Protein AF-A0A8S3EX64-F1 (afdb_monomer)

Mean predicted aligned error: 12.5 Å

Radius of gyration: 21.66 Å; Cα contacts (8 Å, |Δi|>4): 236; chains: 1; bounding box: 44×44×61 Å

Solvent-accessible surface area (backbone atoms only — not comparable to full-atom values): 12488 Å² total; per-residue (Å²): 130,90,77,76,55,68,70,57,51,35,52,44,51,15,26,46,49,30,42,75,38,57,91,70,71,46,68,88,84,41,46,66,59,55,50,50,54,40,58,74,72,66,60,55,76,95,50,42,65,67,47,50,53,50,21,52,52,50,34,61,70,49,64,88,62,51,44,67,57,25,44,51,51,32,51,54,60,49,59,69,38,87,63,51,79,42,48,76,43,82,34,25,35,85,83,71,44,58,28,37,40,32,40,42,92,68,26,43,35,32,30,33,66,85,75,72,40,80,75,45,77,45,44,40,79,32,49,74,46,79,45,72,55,95,83,53,34,39,41,36,36,33,50,61,88,94,43,76,47,78,47,55,38,28,54,64,96,46,68,67,58,45,54,49,53,54,48,50,54,51,51,50,42,64,57,53,40,66,79,47,84,90,77,82,82,81,73,77,89,65,84,82,71,83,75,70,75,79,76,81,68,86,84,70,85,72,83,69,101,118

Organism: NCBI:txid392030

InterPro domains:
  IPR000299 FERM domain [PS50057] (1-180)

Nearest PDB structures (foldseek):
  4rma-assembly1_A  TM=7.968E-01  e=2.612E-10  Homo sapiens
  8ciu-assembly1_A  TM=7.497E-01  e=1.334E-09  Homo sapiens
  7edr-assembly1_A  TM=7.916E-01  e=5.142E-09  Drosophila melanogaster
  3pzd-assembly1_A  TM=6.253E-01  e=3.893E-08  Homo sapiens
  5d68-assembly2_B  TM=5.852E-01  e=1.501E-07  Homo sapiens

pLDDT: mean 74.67, std 20.07, range [23.44, 94.62]

Secondary structure (DSSP, 8-state):
-----HHHHHHHHHHHHHHHHTT---TTTTHHHHHHHHHHHT--HHHHHHHHHHHHHHHHHTTT--HHHHHHHHHHHHHTSTTTTPEEEEEEETTS-EEEEEE-SSEEEEEETTT--EEEEEEGGGEEEEEE-TTSEEEEEEEETTEEEEEEEE--S-HHHHHHHHHHHHHHHHHHGGGS-S-------------------TT--PPP--

Foldseek 3Di:
DPQDDLVLLLLLLLLVCCLPQPPNDDCVVPVVSLVVSCVVNPPDPVCSVVSSVSSVVNNVVCHPPHNVNSVVVSCVSQVPPPCPQWDWDWFAFPVRFTWIWTDHLQFIWIAGPVVRDTPDTAGLQQFLDWDDDPQQKIWTWGHDPPDTDIGIIHGDPDPVSSVVVSVVNVVSSVVNNVVDPPPDDDPPPPDDDPDPPDDPPPPDPDDDPD

Structure (mmCIF, N/CA/C/O backbone):
data_AF-A0A8S3EX64-F1
#
_entry.id   AF-A0A8S3EX64-F1
#
loop_
_atom_site.group_PDB
_atom_site.id
_atom_site.type_symbol
_atom_site.label_atom_id
_atom_site.label_alt_id
_atom_site.label_comp_id
_atom_site.label_asym_id
_atom_site.label_entity_id
_atom_site.label_seq_id
_atom_site.pdbx_PDB_ins_code
_atom_site.Cartn_x
_atom_site.Cartn_y
_atom_site.Cartn_z
_atom_site.occupancy
_atom_site.B_iso_or_equiv
_atom_site.auth_seq_id
_atom_site.auth_comp_id
_atom_site.auth_asym_id
_atom_site.auth_atom_id
_atom_site.pdbx_PDB_model_num
ATOM 1 N N . MET A 1 1 ? 2.486 12.896 3.651 1.00 37.59 1 MET A N 1
ATOM 2 C CA . MET A 1 1 ? 2.640 12.039 2.451 1.00 37.59 1 MET A CA 1
ATOM 3 C C . MET A 1 1 ? 4.029 11.428 2.466 1.00 37.59 1 MET A C 1
ATOM 5 O O . MET A 1 1 ? 4.970 12.167 2.712 1.00 37.59 1 MET A O 1
ATOM 9 N N . TYR A 1 2 ? 4.167 10.117 2.250 1.00 40.31 2 TYR A N 1
ATOM 10 C CA . TYR A 1 2 ? 5.472 9.539 1.917 1.00 40.31 2 TYR A CA 1
ATOM 11 C C . TYR A 1 2 ? 5.759 9.891 0.461 1.00 40.31 2 TYR A C 1
ATOM 13 O O . TYR A 1 2 ? 5.024 9.462 -0.424 1.00 40.31 2 TYR A O 1
ATOM 21 N N . THR A 1 3 ? 6.769 10.714 0.214 1.00 52.03 3 THR A N 1
ATOM 22 C CA . THR A 1 3 ? 7.274 10.928 -1.141 1.00 52.03 3 THR A CA 1
ATOM 23 C C . THR A 1 3 ? 8.171 9.747 -1.482 1.00 52.03 3 THR A C 1
ATOM 25 O O . THR A 1 3 ? 9.193 9.541 -0.828 1.00 52.03 3 THR A O 1
ATOM 28 N N . ILE A 1 4 ? 7.771 8.943 -2.465 1.00 60.75 4 ILE A N 1
ATOM 29 C CA . ILE A 1 4 ? 8.643 7.915 -3.038 1.00 60.75 4 ILE A CA 1
ATOM 30 C C . ILE A 1 4 ? 9.842 8.641 -3.667 1.00 60.75 4 ILE A C 1
ATOM 32 O O . ILE A 1 4 ? 9.664 9.676 -4.310 1.00 60.75 4 ILE A O 1
ATOM 36 N N . SER A 1 5 ? 11.062 8.139 -3.448 1.00 74.25 5 SER A N 1
ATOM 37 C CA . SER A 1 5 ? 12.260 8.714 -4.075 1.00 74.25 5 SER A CA 1
ATOM 38 C C . SER A 1 5 ? 12.119 8.700 -5.597 1.00 74.25 5 SER A C 1
ATOM 40 O O . SER A 1 5 ? 11.768 7.663 -6.160 1.00 74.25 5 SER A O 1
ATOM 42 N N . GLY A 1 6 ? 12.469 9.803 -6.267 1.00 74.44 6 GLY A N 1
ATOM 43 C CA . GLY A 1 6 ? 12.476 9.870 -7.734 1.00 74.44 6 GLY A CA 1
ATOM 44 C C . GLY A 1 6 ? 13.315 8.757 -8.376 1.00 74.44 6 GLY A C 1
ATOM 45 O O . GLY A 1 6 ? 12.876 8.143 -9.339 1.00 74.44 6 GLY A O 1
ATOM 46 N N . SER A 1 7 ? 14.448 8.385 -7.768 1.00 83.38 7 SER A N 1
ATOM 47 C CA . SER A 1 7 ? 15.289 7.282 -8.260 1.00 83.38 7 SER A CA 1
ATOM 48 C C . SER A 1 7 ? 14.614 5.906 -8.186 1.00 83.38 7 SER A C 1
ATOM 50 O O . SER A 1 7 ? 14.810 5.059 -9.058 1.00 83.38 7 SER A O 1
ATOM 52 N N . LEU A 1 8 ? 13.792 5.668 -7.158 1.00 84.50 8 LEU A N 1
ATOM 53 C CA . LEU A 1 8 ? 13.042 4.418 -7.024 1.00 84.50 8 LEU A CA 1
ATOM 54 C C . LEU A 1 8 ? 11.926 4.352 -8.068 1.00 84.50 8 LEU A C 1
ATOM 56 O O . LEU A 1 8 ? 11.695 3.302 -8.658 1.00 84.50 8 LEU A O 1
ATOM 60 N N . VAL A 1 9 ? 11.274 5.483 -8.335 1.00 82.75 9 VAL A N 1
ATOM 61 C CA . VAL A 1 9 ? 10.276 5.602 -9.402 1.00 82.75 9 VAL A CA 1
ATOM 62 C C . VAL A 1 9 ? 10.894 5.296 -10.760 1.00 82.75 9 VAL A C 1
ATOM 64 O O . VAL A 1 9 ? 10.334 4.501 -11.512 1.00 82.75 9 VAL A O 1
ATOM 67 N N . GLU A 1 10 ? 12.041 5.904 -11.064 1.00 88.81 10 GLU A N 1
ATOM 68 C CA . GLU A 1 10 ? 12.771 5.688 -12.314 1.00 88.81 10 GLU A CA 1
ATOM 69 C C . GLU A 1 10 ? 13.095 4.194 -12.502 1.00 88.81 10 GLU A C 1
ATOM 71 O O . GLU A 1 10 ? 12.780 3.599 -13.534 1.00 88.81 10 GLU A O 1
ATOM 76 N N . THR A 1 11 ? 13.615 3.560 -11.447 1.00 91.06 11 THR A N 1
ATOM 77 C CA . THR A 1 11 ? 13.970 2.132 -11.429 1.00 91.06 11 THR A CA 1
ATOM 78 C C . THR A 1 11 ? 12.751 1.224 -11.621 1.00 91.06 11 THR A C 1
ATOM 80 O O . THR A 1 11 ? 12.770 0.319 -12.456 1.00 91.06 11 THR A O 1
ATOM 83 N N . LEU A 1 12 ? 11.666 1.463 -10.876 1.00 89.88 12 LEU A N 1
ATOM 84 C CA . LEU A 1 12 ? 10.418 0.704 -11.010 1.00 89.88 12 LEU A CA 1
ATOM 85 C C . LEU A 1 12 ? 9.835 0.847 -12.419 1.00 89.88 12 LEU A C 1
ATOM 87 O O . LEU A 1 12 ? 9.386 -0.135 -13.005 1.00 89.88 12 LEU A O 1
ATOM 91 N N . SER A 1 13 ? 9.888 2.051 -12.983 1.00 90.38 13 SER A N 1
ATOM 92 C CA . SER A 1 13 ? 9.406 2.327 -14.336 1.00 90.38 13 SER A CA 1
ATOM 93 C C . SER A 1 13 ? 10.210 1.562 -15.387 1.00 90.38 13 SER A C 1
ATOM 95 O O . SER A 1 13 ? 9.621 0.957 -16.278 1.00 90.38 13 SER A O 1
ATOM 97 N N . ALA A 1 14 ? 11.538 1.503 -15.255 1.00 92.81 14 ALA A N 1
ATOM 98 C CA . ALA A 1 14 ? 12.395 0.737 -16.157 1.00 92.81 14 ALA A CA 1
ATOM 99 C C . ALA A 1 14 ? 12.101 -0.775 -16.106 1.00 92.81 14 ALA A C 1
ATOM 101 O O . ALA A 1 14 ? 11.927 -1.404 -17.153 1.00 92.81 14 ALA A O 1
ATOM 102 N N . TYR A 1 15 ? 11.962 -1.358 -14.907 1.00 93.31 15 TYR A N 1
ATOM 103 C CA . TYR A 1 15 ? 11.576 -2.768 -14.763 1.00 93.31 15 TYR A CA 1
ATOM 104 C C . TYR A 1 15 ? 10.171 -3.054 -15.302 1.00 93.31 15 TYR A C 1
ATOM 106 O O . TYR A 1 15 ? 9.953 -4.101 -15.912 1.00 93.31 15 TYR A O 1
ATOM 114 N N . PHE A 1 16 ? 9.227 -2.127 -15.122 1.00 91.31 16 PHE A N 1
ATOM 115 C CA . PHE A 1 16 ? 7.887 -2.228 -15.699 1.00 91.31 16 PHE A CA 1
ATOM 116 C C . PHE A 1 16 ? 7.934 -2.242 -17.231 1.00 91.31 16 PHE A C 1
ATOM 118 O O . PHE A 1 16 ? 7.372 -3.143 -17.854 1.00 91.31 16 PHE A O 1
ATOM 125 N N . LEU A 1 17 ? 8.663 -1.305 -17.848 1.00 91.75 17 LEU A N 1
ATOM 126 C CA . LEU A 1 17 ? 8.842 -1.275 -19.301 1.00 91.75 17 LEU A CA 1
ATOM 127 C C . LEU A 1 17 ? 9.490 -2.567 -19.806 1.00 91.75 17 LEU A C 1
ATOM 129 O O . LEU A 1 17 ? 9.019 -3.152 -20.780 1.00 91.75 17 LEU A O 1
ATOM 133 N N . ARG A 1 18 ? 10.507 -3.072 -19.099 1.00 92.62 18 ARG A N 1
ATOM 134 C CA . ARG A 1 18 ? 11.149 -4.347 -19.427 1.00 92.62 18 ARG A CA 1
ATOM 135 C C . ARG A 1 18 ? 10.176 -5.524 -19.357 1.00 92.62 18 ARG A C 1
ATOM 137 O O . ARG A 1 18 ? 10.154 -6.357 -20.258 1.00 92.62 18 ARG A O 1
ATOM 144 N N . ALA A 1 19 ? 9.345 -5.580 -18.321 1.00 89.50 19 ALA A N 1
ATOM 145 C CA . ALA A 1 19 ? 8.345 -6.627 -18.145 1.00 89.50 19 ALA A CA 1
ATOM 146 C C . ALA A 1 19 ? 7.227 -6.584 -19.205 1.00 89.50 19 ALA A C 1
ATOM 148 O O . ALA A 1 19 ? 6.702 -7.632 -19.580 1.00 89.50 19 ALA A O 1
ATOM 149 N N . CYS A 1 20 ? 6.850 -5.396 -19.682 1.00 88.88 20 CYS A N 1
ATOM 150 C CA . CYS A 1 20 ? 5.762 -5.223 -20.648 1.00 88.88 20 CYS A CA 1
ATOM 151 C C . CYS A 1 20 ? 6.211 -5.342 -22.108 1.00 88.88 20 CYS A C 1
ATOM 153 O O . CYS A 1 20 ? 5.449 -5.826 -22.944 1.00 88.88 20 CYS A O 1
ATOM 155 N N . PHE A 1 21 ? 7.427 -4.896 -22.421 1.00 87.25 21 PHE A N 1
ATOM 156 C CA . PHE A 1 21 ? 7.885 -4.719 -23.800 1.00 87.25 21 PHE A CA 1
ATOM 157 C C . PHE A 1 21 ? 9.147 -5.521 -24.142 1.00 87.25 21 PHE A C 1
ATOM 159 O O . PHE A 1 21 ? 9.549 -5.527 -25.307 1.00 87.25 21 PHE A O 1
ATOM 166 N N . ASP A 1 22 ? 9.759 -6.217 -23.176 1.00 87.31 22 ASP A N 1
ATOM 167 C CA . ASP A 1 22 ? 11.037 -6.921 -23.341 1.00 87.31 22 ASP A CA 1
ATOM 168 C C . ASP A 1 22 ? 12.107 -5.995 -23.945 1.00 87.31 22 ASP A C 1
ATOM 170 O O . ASP A 1 22 ? 12.484 -5.016 -23.308 1.00 87.31 22 ASP A O 1
ATOM 174 N N . ASN A 1 23 ? 12.579 -6.277 -25.163 1.00 81.25 23 ASN A N 1
ATOM 175 C CA . ASN A 1 23 ? 13.567 -5.500 -25.911 1.00 81.25 23 ASN A CA 1
ATOM 176 C C . ASN A 1 23 ? 12.940 -4.600 -26.985 1.00 81.25 23 ASN A C 1
ATOM 178 O O . ASN A 1 23 ? 13.652 -3.984 -27.775 1.00 81.25 23 ASN A O 1
ATOM 182 N N . LYS A 1 24 ? 11.607 -4.550 -27.062 1.00 85.62 24 LYS A N 1
ATOM 183 C CA . LYS A 1 24 ? 10.872 -3.921 -28.169 1.00 85.62 24 LYS A CA 1
ATOM 184 C C . LYS A 1 24 ? 10.394 -2.505 -27.860 1.00 85.62 24 LYS A C 1
ATOM 186 O O . LYS A 1 24 ? 9.775 -1.887 -28.722 1.00 85.62 24 LYS A O 1
ATOM 191 N N . PHE A 1 25 ? 10.647 -1.988 -26.657 1.00 84.44 25 PHE A N 1
ATOM 192 C CA . PHE A 1 25 ? 10.254 -0.625 -26.316 1.00 84.44 25 PHE A CA 1
ATOM 193 C C . PHE A 1 25 ? 11.088 0.391 -27.103 1.00 84.44 25 PHE A C 1
ATOM 195 O O . PHE A 1 25 ? 12.317 0.403 -27.026 1.00 84.44 25 PHE A O 1
ATOM 202 N N . ASN A 1 26 ? 10.399 1.261 -27.836 1.00 82.56 26 ASN A N 1
ATOM 203 C CA . ASN A 1 26 ? 10.978 2.396 -28.544 1.00 82.56 26 ASN A CA 1
ATOM 204 C C . ASN A 1 26 ? 10.394 3.682 -27.939 1.00 82.56 26 ASN A C 1
ATOM 206 O O . ASN A 1 26 ? 9.174 3.850 -27.951 1.00 82.56 26 ASN A O 1
ATOM 210 N N . ALA A 1 27 ? 11.245 4.558 -27.396 1.00 75.81 27 ALA A N 1
ATOM 211 C CA . ALA A 1 27 ? 10.806 5.763 -26.689 1.00 75.81 27 ALA A CA 1
ATOM 212 C C . ALA A 1 27 ? 10.014 6.734 -27.581 1.00 75.81 27 ALA A C 1
ATOM 214 O O . ALA A 1 27 ? 9.007 7.276 -27.131 1.00 75.81 27 ALA A O 1
ATOM 215 N N . ASP A 1 28 ? 10.409 6.890 -28.847 1.00 77.25 28 ASP A N 1
ATOM 216 C CA . ASP A 1 28 ? 9.766 7.815 -29.788 1.00 77.25 28 ASP A CA 1
ATOM 217 C C . ASP A 1 28 ? 8.369 7.328 -30.196 1.00 77.25 28 ASP A C 1
ATOM 219 O O . ASP A 1 28 ? 7.444 8.119 -30.357 1.00 77.25 28 ASP A O 1
ATOM 223 N N . GLN A 1 29 ? 8.193 6.010 -30.324 1.00 80.25 29 GLN A N 1
ATOM 224 C CA . GLN A 1 29 ? 6.908 5.401 -30.689 1.00 80.25 29 GLN A CA 1
ATOM 225 C C . GLN A 1 29 ? 5.959 5.221 -29.500 1.00 80.25 29 GLN A C 1
ATOM 227 O O . GLN A 1 29 ? 4.754 5.091 -29.697 1.00 80.25 29 GLN 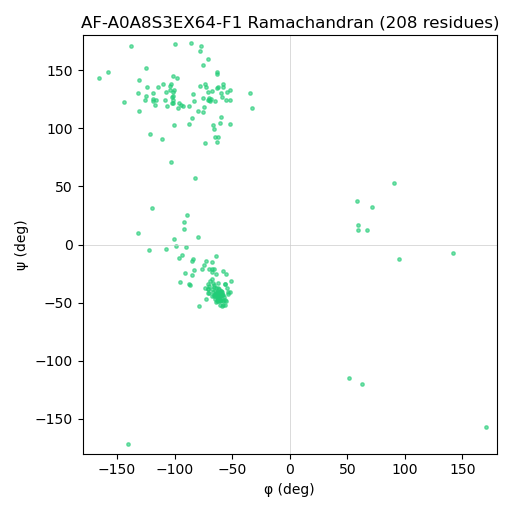A O 1
ATOM 232 N N . ASN A 1 30 ? 6.486 5.188 -28.274 1.00 80.12 30 ASN A N 1
ATOM 233 C CA . ASN A 1 30 ? 5.720 4.913 -27.056 1.00 80.12 30 ASN A CA 1
ATOM 234 C C . ASN A 1 30 ? 5.771 6.088 -26.068 1.00 80.12 30 ASN A C 1
ATOM 236 O O . ASN A 1 30 ? 5.708 5.888 -24.852 1.00 80.12 30 ASN A O 1
ATOM 240 N N . HIS A 1 31 ? 5.876 7.314 -26.586 1.00 76.12 31 HIS A N 1
ATOM 241 C CA . HIS A 1 31 ? 5.940 8.539 -25.787 1.00 76.12 31 HIS A CA 1
ATOM 242 C C . HIS A 1 31 ? 4.798 8.634 -24.761 1.00 76.12 31 HIS A C 1
ATOM 244 O O . HIS A 1 31 ? 5.025 8.981 -23.600 1.00 76.12 31 HIS A O 1
ATOM 250 N N . ASP A 1 32 ? 3.586 8.239 -25.160 1.00 79.56 32 ASP A N 1
ATOM 251 C CA . ASP A 1 32 ? 2.396 8.262 -24.305 1.00 79.56 32 ASP A CA 1
ATOM 252 C C . ASP A 1 32 ? 2.525 7.341 -23.085 1.00 79.56 32 ASP A C 1
ATOM 254 O O . ASP A 1 32 ? 2.035 7.667 -22.006 1.00 79.56 32 ASP A O 1
ATOM 258 N N . VAL A 1 33 ? 3.229 6.210 -23.211 1.00 81.81 33 VAL A N 1
ATOM 259 C CA . VAL A 1 33 ? 3.454 5.278 -22.094 1.00 81.81 33 VAL A CA 1
ATOM 260 C C . VAL A 1 33 ? 4.351 5.922 -21.039 1.00 81.81 33 VAL A C 1
ATOM 262 O O . VAL A 1 33 ? 4.042 5.860 -19.850 1.00 81.81 33 VAL A O 1
ATOM 265 N N . LEU A 1 34 ? 5.430 6.591 -21.458 1.00 78.06 34 LEU A N 1
ATOM 266 C CA . LEU A 1 34 ? 6.309 7.327 -20.544 1.00 78.06 34 LEU A CA 1
ATOM 267 C C . LEU A 1 34 ? 5.580 8.504 -19.892 1.00 78.06 34 LEU A C 1
ATOM 269 O O . LEU A 1 34 ? 5.730 8.731 -18.693 1.00 78.06 34 LEU A O 1
ATOM 273 N N . GLN A 1 35 ? 4.749 9.220 -20.654 1.00 74.12 35 GLN A N 1
ATOM 274 C CA . GLN A 1 35 ? 3.938 10.314 -20.124 1.00 74.12 35 GLN A CA 1
ATOM 275 C C . GLN A 1 35 ? 2.925 9.821 -19.080 1.00 74.12 35 GLN A C 1
ATOM 277 O O . GLN A 1 35 ? 2.762 10.457 -18.040 1.00 74.12 35 GLN A O 1
ATOM 282 N N . LEU A 1 36 ? 2.282 8.672 -19.316 1.00 77.25 36 LEU A N 1
ATOM 283 C CA . LEU A 1 36 ? 1.365 8.043 -18.361 1.00 77.25 36 LEU A CA 1
ATOM 284 C C . LEU A 1 36 ? 2.078 7.626 -17.073 1.00 77.25 36 LEU A C 1
ATOM 286 O O . LEU A 1 36 ? 1.555 7.865 -15.984 1.00 77.25 36 LEU A O 1
ATOM 290 N N . ILE A 1 37 ? 3.276 7.047 -17.184 1.00 78.25 37 ILE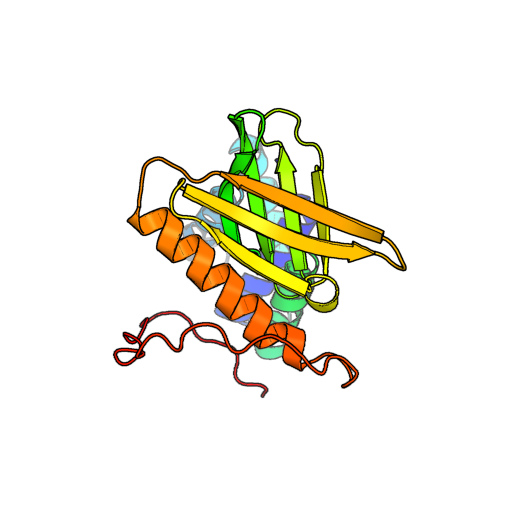 A N 1
ATOM 291 C CA . ILE A 1 37 ? 4.103 6.695 -16.025 1.00 78.25 37 ILE A CA 1
ATOM 292 C C . ILE A 1 37 ? 4.446 7.954 -15.215 1.00 78.25 37 ILE A C 1
ATOM 294 O O . ILE A 1 37 ? 4.246 7.980 -14.005 1.00 78.25 37 ILE A O 1
ATOM 298 N N . ILE A 1 38 ? 4.895 9.027 -15.865 1.00 72.81 38 ILE A N 1
ATOM 299 C CA . ILE A 1 38 ? 5.279 10.284 -15.200 1.00 72.81 38 ILE A CA 1
ATOM 300 C C . ILE A 1 38 ? 4.087 10.956 -14.521 1.00 72.81 38 ILE A C 1
ATOM 302 O O . ILE A 1 38 ? 4.191 11.384 -13.367 1.00 72.81 38 ILE A O 1
ATOM 306 N N . ALA A 1 39 ? 2.940 10.994 -15.203 1.00 71.12 39 ALA A N 1
ATOM 307 C CA . ALA A 1 39 ? 1.701 11.523 -14.651 1.00 71.12 39 ALA A CA 1
ATOM 308 C C . ALA A 1 39 ? 1.243 10.727 -13.419 1.00 71.12 39 ALA A C 1
ATOM 310 O O . ALA A 1 39 ? 0.854 11.323 -12.416 1.00 71.12 39 ALA A O 1
ATOM 311 N N . ALA A 1 40 ? 1.345 9.393 -13.455 1.00 68.75 40 ALA A N 1
ATOM 312 C CA . ALA A 1 40 ? 0.955 8.526 -12.343 1.00 68.75 40 ALA A CA 1
ATOM 313 C C . ALA A 1 40 ? 1.801 8.742 -11.076 1.00 68.75 40 ALA A C 1
ATOM 315 O O . ALA A 1 40 ? 1.336 8.479 -9.967 1.00 68.75 40 ALA A O 1
ATOM 316 N N . VAL A 1 41 ? 3.029 9.238 -11.228 1.00 67.25 41 VAL A N 1
ATOM 317 C CA . VAL A 1 41 ? 3.961 9.478 -10.118 1.00 67.25 41 VAL A CA 1
ATOM 318 C C . VAL A 1 41 ? 3.917 10.943 -9.648 1.00 67.25 41 VAL A C 1
ATOM 320 O O . VAL A 1 41 ? 4.422 11.280 -8.578 1.00 67.25 41 VAL A O 1
ATOM 323 N N . GLY A 1 42 ? 3.264 11.832 -10.401 1.00 66.62 42 GLY A N 1
ATOM 324 C CA . GLY A 1 42 ? 3.112 13.238 -10.024 1.00 66.62 42 GLY A CA 1
ATOM 325 C C . GLY A 1 42 ? 4.410 14.042 -10.131 1.00 66.62 42 GLY A C 1
ATOM 326 O O . GLY A 1 42 ? 4.640 14.958 -9.340 1.00 66.62 42 GLY A O 1
ATOM 327 N N . ILE A 1 43 ? 5.277 13.696 -11.086 1.00 70.62 43 ILE A N 1
ATOM 328 C CA . ILE A 1 43 ? 6.465 14.494 -11.412 1.00 70.62 43 ILE A CA 1
ATOM 329 C C . ILE A 1 43 ? 6.016 15.764 -12.149 1.00 70.62 43 ILE A C 1
ATOM 331 O O . ILE A 1 43 ? 5.164 15.709 -13.033 1.00 70.62 43 ILE A O 1
ATOM 335 N N . SER A 1 44 ? 6.585 16.915 -11.780 1.00 74.25 44 SER A N 1
ATOM 336 C CA . SER A 1 44 ? 6.293 18.196 -12.432 1.00 74.25 44 SER A CA 1
ATOM 337 C C . SER A 1 44 ? 6.711 18.185 -13.903 1.00 74.25 44 SER A C 1
ATOM 339 O O . SER A 1 44 ? 7.750 17.620 -14.244 1.00 74.25 44 SER A O 1
ATOM 341 N N . GLU A 1 45 ? 5.969 18.894 -14.751 1.00 73.81 45 GLU A N 1
ATOM 342 C CA . GLU A 1 45 ? 6.225 18.977 -16.196 1.00 73.81 45 GLU A CA 1
ATOM 343 C C . GLU A 1 45 ? 7.666 19.420 -16.515 1.00 73.81 45 GLU A C 1
ATOM 345 O O . GLU A 1 45 ? 8.341 18.782 -17.313 1.00 73.81 45 GLU A O 1
ATOM 350 N N . GLU A 1 46 ? 8.210 20.388 -15.766 1.00 77.75 46 GLU A N 1
ATOM 351 C CA . GLU A 1 46 ? 9.600 20.871 -15.894 1.00 77.75 46 GLU A CA 1
ATOM 352 C C . GLU A 1 46 ? 10.682 19.792 -15.700 1.00 77.75 46 GLU A C 1
ATOM 354 O O . GLU A 1 46 ? 11.816 19.955 -16.142 1.00 77.75 46 GLU A O 1
ATOM 359 N N . LYS A 1 47 ? 10.362 18.696 -15.001 1.00 77.38 47 LYS A N 1
ATOM 360 C CA . LYS A 1 47 ? 11.289 17.583 -14.729 1.00 77.38 47 LYS A CA 1
ATOM 361 C C . LYS A 1 47 ? 10.952 16.332 -15.533 1.00 77.38 47 LYS A C 1
ATOM 363 O O . LYS A 1 47 ? 11.682 15.348 -15.435 1.00 77.38 47 LYS A O 1
ATOM 368 N N . SER A 1 48 ? 9.863 16.363 -16.301 1.00 80.38 48 SER A N 1
ATOM 369 C CA . SER A 1 48 ? 9.351 15.216 -17.043 1.00 80.38 48 SER A CA 1
ATOM 370 C C . SER A 1 48 ? 10.406 14.673 -18.002 1.00 80.38 48 SER A C 1
ATOM 372 O O . SER A 1 48 ? 10.737 13.496 -17.920 1.00 80.38 48 SER A O 1
ATOM 374 N N . ASP A 1 49 ? 10.995 15.524 -18.842 1.00 83.19 49 ASP A N 1
ATOM 375 C CA . ASP A 1 49 ? 11.912 15.069 -19.896 1.00 83.19 49 ASP A CA 1
ATOM 376 C C . ASP A 1 49 ? 13.192 14.444 -19.327 1.00 83.19 49 ASP A C 1
ATOM 378 O O . ASP A 1 49 ? 13.576 13.348 -19.724 1.00 83.19 49 ASP A O 1
ATOM 382 N N . ILE A 1 50 ? 13.771 15.054 -18.287 1.00 85.19 50 ILE A N 1
ATOM 383 C CA . ILE A 1 50 ? 14.947 14.505 -17.593 1.00 85.19 50 ILE A CA 1
ATOM 384 C C . ILE A 1 50 ? 14.643 13.120 -17.004 1.00 85.19 50 ILE A C 1
ATOM 386 O O . ILE A 1 50 ? 15.491 12.229 -17.032 1.00 85.19 50 ILE A O 1
ATOM 390 N N . VAL A 1 51 ? 13.445 12.927 -16.446 1.00 84.88 51 VAL A N 1
ATOM 391 C CA . VAL A 1 51 ? 13.050 11.634 -15.876 1.00 84.88 51 VAL A CA 1
ATOM 392 C C . VAL A 1 51 ? 12.754 10.605 -16.973 1.00 84.88 51 VAL A C 1
ATOM 394 O O . VAL A 1 51 ? 13.138 9.447 -16.812 1.00 84.88 51 VAL A O 1
ATOM 397 N N . LYS A 1 52 ? 12.144 11.001 -18.104 1.00 86.50 52 LYS A N 1
ATOM 398 C CA . LYS A 1 52 ? 11.955 10.116 -19.274 1.00 86.50 52 LYS A CA 1
ATOM 399 C C . LYS A 1 52 ? 13.287 9.550 -19.744 1.00 86.50 52 LYS A C 1
ATOM 401 O O . LYS A 1 52 ? 13.402 8.335 -19.902 1.00 86.50 52 LYS A O 1
ATOM 406 N N . ASP A 1 53 ? 14.280 10.419 -19.907 1.00 87.25 53 ASP A N 1
ATOM 407 C CA . ASP A 1 53 ? 15.600 10.037 -20.400 1.00 87.25 53 ASP A CA 1
ATOM 408 C C . ASP A 1 53 ? 16.273 9.027 -19.468 1.00 87.25 53 ASP A C 1
ATOM 410 O O . ASP A 1 53 ? 16.762 7.996 -19.926 1.00 87.25 53 ASP A O 1
ATOM 414 N N . ARG A 1 54 ? 16.211 9.254 -18.149 1.00 89.69 54 ARG A N 1
ATOM 415 C CA . ARG A 1 54 ? 16.760 8.321 -17.151 1.00 89.69 54 ARG A CA 1
ATOM 416 C C . ARG A 1 54 ? 16.029 6.988 -17.116 1.00 89.69 54 ARG A C 1
ATOM 418 O O . ARG A 1 54 ? 16.674 5.947 -17.049 1.00 89.69 54 ARG A O 1
ATOM 425 N N . ILE A 1 55 ? 14.694 6.993 -17.173 1.00 90.12 55 ILE A N 1
ATOM 426 C CA . ILE A 1 55 ? 13.903 5.754 -17.247 1.00 90.12 55 ILE A CA 1
ATOM 427 C C . ILE A 1 55 ? 14.311 4.954 -18.484 1.00 90.12 55 ILE A C 1
ATOM 429 O O . ILE A 1 55 ? 14.467 3.736 -18.407 1.00 90.12 55 ILE A O 1
ATOM 433 N N . PHE A 1 56 ? 14.489 5.629 -19.620 1.00 89.19 56 PHE A N 1
ATOM 434 C CA . PHE A 1 56 ? 14.861 4.972 -20.863 1.00 89.19 56 PHE A CA 1
ATOM 435 C C . PHE A 1 56 ? 16.309 4.469 -20.851 1.00 89.19 56 PHE A C 1
ATOM 437 O O . PHE A 1 56 ? 16.577 3.372 -21.339 1.00 89.19 56 PHE A O 1
ATOM 444 N N . GLU A 1 57 ? 17.237 5.219 -20.260 1.00 91.56 57 GLU A N 1
ATOM 445 C CA . GLU A 1 57 ? 18.609 4.771 -20.014 1.00 91.56 57 GLU A CA 1
ATOM 446 C C . GLU A 1 57 ? 18.631 3.507 -19.150 1.00 91.56 57 GLU A C 1
ATOM 448 O O . GLU A 1 57 ? 19.134 2.480 -19.602 1.00 91.56 57 GLU A O 1
ATOM 453 N N . LEU A 1 58 ? 17.956 3.531 -17.997 1.00 93.94 58 LEU A N 1
ATOM 454 C CA . LEU A 1 58 ? 17.821 2.366 -17.123 1.00 93.94 58 LEU A CA 1
ATOM 455 C C . LEU A 1 58 ? 17.175 1.182 -17.849 1.00 93.94 58 LEU A C 1
ATOM 457 O O . LEU A 1 58 ? 17.648 0.060 -17.727 1.00 93.94 58 LEU A O 1
ATOM 461 N N . TYR A 1 59 ? 16.122 1.399 -18.639 1.00 92.69 59 TYR A N 1
ATOM 462 C CA . TYR A 1 59 ? 15.495 0.331 -19.424 1.00 92.69 59 TYR A CA 1
ATOM 463 C C . TYR A 1 59 ? 16.483 -0.331 -20.402 1.00 92.69 59 TYR A C 1
ATOM 465 O O . TYR A 1 59 ? 16.472 -1.557 -20.537 1.00 92.69 59 TYR A O 1
ATOM 473 N N . ARG A 1 60 ? 17.351 0.452 -21.062 1.00 91.69 60 ARG A N 1
ATOM 474 C CA . ARG A 1 60 ? 18.390 -0.087 -21.957 1.00 91.69 60 ARG A CA 1
ATOM 475 C C . ARG A 1 60 ? 19.425 -0.910 -21.193 1.00 91.69 60 ARG A C 1
ATOM 477 O O . ARG A 1 60 ? 19.840 -1.950 -21.700 1.00 91.69 60 ARG A O 1
ATOM 484 N N . ASP A 1 61 ? 19.778 -0.499 -19.979 1.00 94.62 61 ASP A N 1
ATOM 485 C CA . ASP A 1 61 ? 20.708 -1.238 -19.117 1.00 94.62 61 ASP A CA 1
ATOM 486 C C . ASP A 1 61 ? 20.134 -2.583 -18.641 1.00 94.62 61 ASP A C 1
ATOM 488 O O . ASP A 1 61 ? 20.881 -3.518 -18.362 1.00 94.62 61 ASP A O 1
ATOM 492 N N . LEU A 1 62 ? 18.803 -2.724 -18.608 1.00 94.00 62 LEU A N 1
ATOM 493 C CA . LEU A 1 62 ? 18.118 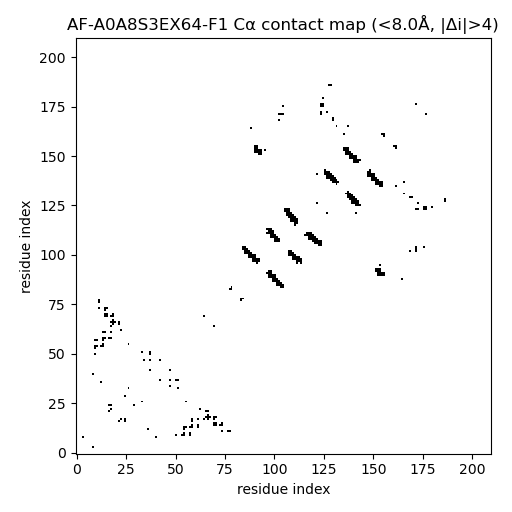-3.988 -18.306 1.00 94.00 62 LEU A CA 1
ATOM 494 C C . LEU A 1 62 ? 18.055 -4.951 -19.510 1.00 94.00 62 LEU A C 1
ATOM 496 O O . LEU A 1 62 ? 17.406 -6.000 -19.428 1.00 94.00 62 LEU A O 1
ATOM 500 N N . ASN A 1 63 ? 18.705 -4.633 -20.636 1.00 90.25 63 ASN A N 1
ATOM 501 C CA . ASN A 1 63 ? 18.772 -5.535 -21.783 1.00 90.25 63 ASN A CA 1
ATOM 502 C C . ASN A 1 63 ? 19.444 -6.866 -21.399 1.00 90.25 63 ASN A C 1
ATOM 504 O O . ASN A 1 63 ? 20.518 -6.903 -20.804 1.00 90.25 63 ASN A O 1
ATOM 508 N N . GLY A 1 64 ? 18.794 -7.976 -21.747 1.00 87.00 64 GLY A N 1
ATOM 509 C CA . GLY A 1 64 ? 19.238 -9.329 -21.406 1.00 87.00 64 GLY A CA 1
ATOM 510 C C . GLY A 1 64 ? 18.603 -9.885 -20.132 1.00 87.00 64 GLY A C 1
ATOM 511 O O . GLY A 1 64 ? 18.650 -11.093 -19.918 1.00 87.00 64 GLY A O 1
ATOM 512 N N . ILE A 1 65 ? 17.931 -9.052 -19.331 1.00 92.81 65 ILE A N 1
ATOM 513 C CA . ILE A 1 65 ? 17.065 -9.535 -18.252 1.00 92.81 65 ILE A CA 1
ATOM 514 C C . ILE A 1 65 ? 15.779 -10.068 -18.883 1.00 92.81 65 ILE A C 1
ATOM 516 O O . ILE A 1 65 ? 15.122 -9.368 -19.654 1.00 92.81 65 ILE A O 1
ATOM 520 N N . ASP A 1 66 ? 15.403 -11.307 -18.588 1.00 93.31 66 ASP A N 1
ATOM 521 C CA . ASP A 1 66 ? 14.150 -11.862 -19.091 1.00 93.31 66 ASP A CA 1
ATOM 522 C C . ASP A 1 66 ? 12.929 -11.215 -18.409 1.00 93.31 66 ASP A C 1
ATOM 524 O O . ASP A 1 66 ? 13.013 -10.654 -17.313 1.00 93.31 66 ASP A O 1
ATOM 528 N N . ILE A 1 67 ? 11.766 -11.320 -19.056 1.00 91.12 67 ILE A N 1
ATOM 529 C CA . ILE A 1 67 ? 10.508 -10.723 -18.581 1.00 91.12 67 ILE A CA 1
ATOM 530 C C . ILE A 1 67 ? 10.188 -11.134 -17.136 1.00 91.12 67 ILE A C 1
ATOM 532 O O . ILE A 1 67 ? 9.779 -10.291 -16.337 1.00 91.12 67 ILE A O 1
ATOM 536 N N . ARG A 1 68 ? 10.381 -12.410 -16.774 1.00 90.44 68 ARG A N 1
ATOM 537 C CA . ARG A 1 68 ? 10.026 -12.922 -15.444 1.00 90.44 68 ARG A CA 1
ATOM 538 C C . ARG A 1 68 ? 10.961 -12.358 -14.382 1.00 90.44 68 ARG A C 1
ATOM 540 O O . ARG A 1 68 ? 10.501 -11.941 -13.321 1.00 90.44 68 ARG A O 1
ATOM 547 N N . SER A 1 69 ? 12.257 -12.293 -14.671 1.00 93.38 69 SER A N 1
ATOM 548 C CA . SER A 1 69 ? 13.229 -11.650 -13.784 1.00 93.38 69 SER A CA 1
ATOM 549 C C . SER A 1 69 ? 12.923 -10.165 -13.589 1.00 93.38 69 SER A C 1
ATOM 551 O O . SER A 1 69 ? 12.956 -9.687 -12.456 1.00 93.38 69 SER A O 1
ATOM 553 N N . ALA A 1 70 ? 12.540 -9.447 -14.649 1.00 92.06 70 ALA A N 1
ATOM 554 C CA . ALA A 1 70 ? 12.139 -8.044 -14.550 1.00 92.06 70 ALA A CA 1
ATOM 555 C C . ALA A 1 70 ? 10.878 -7.853 -13.688 1.00 92.06 70 ALA A C 1
ATOM 557 O O . ALA A 1 70 ? 10.855 -6.977 -12.824 1.00 92.06 70 ALA A O 1
ATOM 558 N N . GLN A 1 71 ? 9.861 -8.708 -13.853 1.00 88.25 71 GLN A N 1
ATOM 559 C CA . GLN A 1 71 ? 8.663 -8.713 -13.002 1.00 88.25 71 GLN A CA 1
ATOM 560 C C . GLN A 1 71 ? 9.008 -8.984 -11.534 1.00 88.25 71 GLN A C 1
ATOM 562 O O . GLN A 1 71 ? 8.535 -8.274 -10.648 1.00 88.25 71 GLN A O 1
ATOM 567 N N . ASN A 1 72 ? 9.862 -9.973 -11.267 1.00 86.94 72 ASN A N 1
ATOM 568 C CA . ASN A 1 72 ? 10.285 -10.304 -9.908 1.00 86.94 72 ASN A CA 1
ATOM 569 C C . ASN A 1 72 ? 11.044 -9.147 -9.252 1.00 86.94 72 ASN A C 1
ATOM 571 O O . ASN A 1 72 ? 10.791 -8.840 -8.090 1.00 86.94 72 ASN A O 1
ATOM 575 N N . GLN A 1 73 ? 11.935 -8.477 -9.988 1.00 89.75 73 GLN A N 1
ATOM 576 C CA . GLN A 1 73 ? 12.647 -7.302 -9.483 1.00 89.75 73 GLN A CA 1
ATOM 577 C C . GLN A 1 73 ? 11.701 -6.126 -9.239 1.00 89.75 73 GLN A C 1
ATOM 579 O O . GLN A 1 73 ? 11.790 -5.487 -8.193 1.00 89.75 73 GLN A O 1
ATOM 584 N N . PHE A 1 74 ? 10.740 -5.887 -10.135 1.00 89.81 74 PHE A N 1
ATOM 585 C CA . PHE A 1 74 ? 9.697 -4.886 -9.921 1.00 89.81 74 PHE A CA 1
ATOM 586 C C . PHE A 1 74 ? 8.921 -5.151 -8.623 1.00 89.81 74 PHE A C 1
ATOM 588 O O . PHE A 1 74 ? 8.817 -4.268 -7.770 1.00 89.81 74 PHE A O 1
ATOM 595 N N . VAL A 1 75 ? 8.418 -6.380 -8.447 1.00 82.06 75 VAL A N 1
ATOM 596 C CA . VAL A 1 75 ? 7.664 -6.792 -7.252 1.00 82.06 75 VAL A CA 1
ATOM 597 C C . VAL A 1 75 ? 8.534 -6.705 -5.999 1.00 82.06 75 VAL A C 1
ATOM 599 O O . VAL A 1 75 ? 8.076 -6.222 -4.967 1.00 82.06 75 VAL A O 1
ATOM 602 N N . HIS A 1 76 ? 9.801 -7.111 -6.082 1.00 84.38 76 HIS A N 1
ATOM 603 C CA . HIS A 1 76 ? 10.737 -7.009 -4.970 1.00 84.38 76 HIS A CA 1
ATOM 604 C C . HIS A 1 76 ? 10.923 -5.552 -4.528 1.00 84.38 76 HIS A C 1
ATOM 606 O O . HIS A 1 76 ? 10.703 -5.244 -3.359 1.00 84.38 76 HIS A O 1
ATOM 612 N N . GLN A 1 77 ? 11.242 -4.647 -5.455 1.00 80.31 77 GLN A N 1
ATOM 613 C CA . GLN A 1 77 ? 11.463 -3.228 -5.162 1.00 80.31 77 GLN A CA 1
ATOM 614 C C . GLN A 1 77 ? 10.201 -2.553 -4.612 1.00 80.31 77 GLN A C 1
ATOM 616 O O . GLN A 1 77 ? 10.258 -1.850 -3.604 1.00 80.31 77 GLN A O 1
ATOM 621 N N . ILE A 1 78 ? 9.036 -2.802 -5.220 1.00 79.81 78 ILE A N 1
ATOM 622 C CA . ILE A 1 78 ? 7.788 -2.200 -4.743 1.00 79.81 78 ILE A CA 1
ATOM 623 C C . ILE A 1 78 ? 7.368 -2.780 -3.385 1.00 79.81 78 ILE A C 1
ATOM 625 O O . ILE A 1 78 ? 6.834 -2.044 -2.565 1.00 79.81 78 ILE A O 1
ATOM 629 N N . SER A 1 79 ? 7.670 -4.052 -3.096 1.00 74.81 79 SER A N 1
ATOM 630 C CA . SER A 1 79 ? 7.357 -4.680 -1.803 1.00 74.81 79 SER A CA 1
ATOM 631 C C . SER A 1 79 ? 8.121 -4.091 -0.620 1.00 74.81 79 SER A C 1
ATOM 633 O O . SER A 1 79 ? 7.662 -4.199 0.514 1.00 74.81 79 SER A O 1
ATOM 635 N N . GLN A 1 80 ? 9.253 -3.428 -0.878 1.00 74.12 80 GLN A N 1
ATOM 636 C CA . GLN A 1 80 ? 10.001 -2.694 0.143 1.00 74.12 80 GLN A CA 1
ATOM 637 C C . GLN A 1 80 ? 9.316 -1.377 0.530 1.00 74.12 80 GLN A C 1
ATOM 639 O O . GLN A 1 80 ? 9.615 -0.809 1.583 1.00 74.12 80 GLN A O 1
ATOM 644 N N . LEU A 1 81 ? 8.389 -0.874 -0.293 1.00 72.38 81 LEU A N 1
ATOM 645 C CA . LEU A 1 81 ? 7.582 0.275 0.084 1.00 72.38 81 LEU A CA 1
ATOM 646 C C . LEU A 1 81 ? 6.640 -0.128 1.211 1.00 72.38 81 LEU A C 1
ATOM 648 O O . LEU A 1 81 ? 5.811 -1.021 1.061 1.00 72.38 81 LEU A O 1
ATOM 652 N N . TYR A 1 82 ? 6.705 0.613 2.315 1.00 65.75 82 TYR A N 1
ATOM 653 C CA . TYR A 1 82 ? 5.851 0.401 3.484 1.00 65.75 82 TYR A CA 1
ATOM 654 C C . TYR A 1 82 ? 4.349 0.327 3.141 1.00 65.75 82 TYR A C 1
ATOM 656 O O . TYR A 1 82 ? 3.587 -0.383 3.791 1.00 65.75 82 TYR A O 1
ATOM 664 N N . THR A 1 83 ? 3.914 1.042 2.102 1.00 68.00 83 THR A N 1
ATOM 665 C CA . THR A 1 83 ? 2.516 1.092 1.654 1.00 68.00 83 THR A CA 1
ATOM 666 C C . THR A 1 83 ? 2.111 -0.054 0.727 1.00 68.00 83 THR A C 1
ATOM 668 O O . THR A 1 83 ? 0.917 -0.222 0.466 1.00 68.00 83 THR A O 1
ATOM 671 N N . TYR A 1 84 ? 3.053 -0.836 0.198 1.00 71.75 84 TYR A N 1
ATOM 672 C CA . TYR A 1 84 ? 2.728 -1.904 -0.739 1.00 71.75 84 TYR A CA 1
ATOM 673 C C . TYR A 1 84 ? 1.950 -3.027 -0.051 1.00 71.75 84 TYR A C 1
ATOM 675 O O . TYR A 1 84 ? 2.291 -3.490 1.037 1.00 71.75 84 TYR A O 1
ATOM 683 N N . GLY A 1 85 ? 0.851 -3.446 -0.683 1.00 75.75 85 GLY A N 1
ATOM 684 C CA . GLY A 1 85 ? -0.068 -4.429 -0.109 1.00 75.75 85 GLY A CA 1
ATOM 685 C C . GLY A 1 85 ? -0.825 -3.939 1.134 1.00 75.75 85 GLY A C 1
ATOM 686 O O . GLY A 1 85 ? -1.432 -4.761 1.820 1.00 75.75 85 GLY A O 1
ATOM 687 N N . MET A 1 86 ? -0.798 -2.634 1.439 1.00 84.25 86 MET A N 1
ATOM 688 C CA . MET A 1 86 ? -1.515 -2.055 2.574 1.00 84.25 86 MET A CA 1
ATOM 689 C C . MET A 1 86 ? -2.889 -1.518 2.160 1.00 84.25 86 MET A C 1
ATOM 691 O O . MET A 1 86 ? -3.014 -0.597 1.351 1.00 84.25 86 MET A O 1
ATOM 695 N N . ILE A 1 87 ? -3.938 -2.059 2.773 1.00 87.44 87 ILE A N 1
ATOM 696 C CA . ILE A 1 87 ? -5.299 -1.530 2.684 1.00 87.44 87 ILE A CA 1
ATOM 697 C C . ILE A 1 87 ? -5.438 -0.408 3.708 1.00 87.44 87 ILE A C 1
ATOM 699 O O . ILE A 1 87 ? -5.234 -0.636 4.896 1.00 87.44 87 ILE A O 1
ATOM 703 N N . HIS A 1 88 ? -5.820 0.785 3.262 1.00 89.31 88 HIS A N 1
ATOM 704 C CA . HIS A 1 88 ? -6.008 1.944 4.131 1.00 89.31 88 HIS A CA 1
ATOM 705 C C . HIS A 1 88 ? -7.498 2.173 4.399 1.00 89.31 88 HIS A C 1
ATOM 707 O O . HIS A 1 88 ? -8.299 2.264 3.467 1.00 89.31 88 HIS A O 1
ATOM 713 N N . LEU A 1 89 ? -7.868 2.272 5.674 1.00 89.00 89 LEU A N 1
ATOM 714 C CA . LEU A 1 89 ? -9.225 2.563 6.128 1.00 89.00 89 LEU A CA 1
ATOM 715 C C . LEU A 1 89 ? -9.220 3.867 6.927 1.00 89.00 89 LEU A C 1
ATOM 717 O O . LEU A 1 89 ? -8.478 4.003 7.899 1.00 89.00 89 LEU A O 1
ATOM 721 N N . GLU A 1 90 ? -10.055 4.824 6.540 1.00 89.44 90 GLU A N 1
ATOM 722 C CA . GLU A 1 90 ? -10.225 6.069 7.283 1.00 89.44 90 GLU A CA 1
ATOM 723 C C . GLU A 1 90 ? -11.290 5.875 8.366 1.00 89.44 90 GLU A C 1
ATOM 725 O O . GLU A 1 90 ? -12.443 5.546 8.088 1.00 89.44 90 GLU A O 1
ATOM 730 N N . ILE A 1 91 ? -10.893 6.048 9.623 1.00 88.62 91 ILE A N 1
ATOM 731 C CA . ILE A 1 91 ? -11.727 5.782 10.800 1.00 88.62 91 ILE A CA 1
ATOM 732 C C . ILE A 1 91 ? -11.553 6.891 11.846 1.00 88.62 91 ILE A C 1
ATOM 734 O O . ILE A 1 91 ? -10.682 7.755 11.734 1.00 88.62 91 ILE A O 1
ATOM 738 N N . LYS A 1 92 ? -12.389 6.890 12.886 1.00 87.75 92 LYS A N 1
ATOM 739 C CA . LYS A 1 92 ? -12.292 7.819 14.017 1.00 87.75 92 LYS A CA 1
ATOM 740 C C . LYS A 1 92 ? -11.655 7.130 15.220 1.00 87.75 92 LYS A C 1
ATOM 742 O O . LYS A 1 92 ? -11.856 5.946 15.463 1.00 87.75 92 LYS A O 1
ATOM 747 N N . SER A 1 93 ? -10.866 7.864 15.992 1.00 86.50 93 SER A N 1
ATOM 748 C CA . SER A 1 93 ? -10.376 7.396 17.297 1.00 86.50 93 SER A CA 1
ATOM 749 C C . SER A 1 93 ? -11.386 7.685 18.413 1.00 86.50 93 SER A C 1
ATOM 751 O O . SER A 1 93 ? -12.356 8.410 18.199 1.00 86.50 93 SER A O 1
ATOM 753 N N . ALA A 1 94 ? -11.123 7.188 19.627 1.00 82.88 94 ALA A N 1
ATOM 754 C CA . ALA A 1 94 ? -11.890 7.536 20.835 1.00 82.88 94 ALA A CA 1
ATOM 755 C C . ALA A 1 94 ? -11.963 9.041 21.122 1.00 82.88 94 ALA A C 1
ATOM 757 O O . ALA A 1 94 ? -12.910 9.514 21.739 1.00 82.88 94 ALA A O 1
ATOM 758 N N . LEU A 1 95 ? -10.979 9.795 20.633 1.00 84.88 95 LEU A N 1
ATOM 759 C CA . LEU A 1 95 ? -10.905 11.247 20.760 1.00 84.88 95 LEU A CA 1
ATOM 760 C C . LEU A 1 95 ? -11.555 11.978 19.572 1.00 84.88 95 LEU A C 1
ATOM 762 O O . LEU A 1 95 ? -11.319 13.164 19.379 1.00 84.88 95 LEU A O 1
ATOM 766 N N . ASN A 1 96 ? -12.322 11.272 18.731 1.00 85.69 96 ASN A N 1
ATOM 767 C CA . ASN A 1 96 ? -12.948 11.784 17.504 1.00 85.69 96 ASN A CA 1
ATOM 768 C C . ASN A 1 96 ? -11.962 12.344 16.447 1.00 85.69 96 ASN A C 1
ATOM 770 O O . ASN A 1 96 ? -12.358 12.967 15.457 1.00 85.69 96 ASN A O 1
ATOM 774 N N . GLU A 1 97 ? -10.660 12.089 16.607 1.00 86.69 97 GLU A N 1
ATOM 775 C CA . GLU A 1 97 ? -9.661 12.412 15.586 1.00 86.69 97 GLU A CA 1
ATOM 776 C C . GLU A 1 97 ? -9.766 11.421 14.422 1.00 86.69 97 GLU A C 1
ATOM 778 O O . GLU A 1 97 ? -9.909 10.216 14.656 1.00 86.69 97 GLU A O 1
ATOM 783 N N . THR A 1 98 ? -9.659 11.912 13.183 1.00 87.12 98 THR A N 1
ATOM 784 C CA . THR A 1 98 ? -9.535 11.050 12.000 1.00 87.12 98 THR A CA 1
ATOM 785 C C . THR A 1 98 ? -8.165 10.378 11.987 1.00 87.12 98 THR A C 1
ATOM 787 O O . THR A 1 98 ? -7.123 11.040 12.028 1.00 87.12 98 THR A O 1
ATOM 790 N N . ILE A 1 99 ? -8.171 9.052 11.918 1.00 88.94 99 ILE A N 1
ATOM 791 C CA . ILE A 1 99 ? -6.978 8.215 11.847 1.00 88.94 99 ILE A CA 1
ATOM 792 C C . ILE A 1 99 ? -7.063 7.312 10.614 1.00 88.94 99 ILE A C 1
ATOM 794 O O . ILE A 1 99 ? -8.146 6.953 10.156 1.00 88.94 99 ILE A O 1
ATOM 798 N N . CYS A 1 100 ? -5.905 6.947 10.082 1.00 89.94 100 CYS A N 1
ATOM 799 C CA . CYS A 1 100 ? -5.774 5.978 9.010 1.00 89.94 100 CYS A CA 1
ATOM 800 C C . CYS A 1 100 ? -5.327 4.642 9.601 1.00 89.94 100 CYS A C 1
ATOM 802 O O . CYS A 1 100 ? -4.288 4.572 10.262 1.00 89.94 100 CYS A O 1
ATOM 804 N N . LEU A 1 101 ? -6.133 3.609 9.380 1.00 90.81 101 LEU A N 1
ATOM 805 C CA . LEU A 1 101 ? -5.864 2.230 9.754 1.00 90.81 101 LEU A CA 1
ATOM 806 C C . LEU A 1 101 ? -5.371 1.472 8.518 1.00 90.81 101 LEU A C 1
ATOM 808 O O . LEU A 1 101 ? -6.156 1.126 7.638 1.00 90.81 101 LEU A O 1
ATOM 812 N N . GLY A 1 102 ? -4.065 1.252 8.447 1.00 91.12 102 GLY A N 1
ATOM 813 C CA . GLY A 1 102 ? -3.401 0.416 7.459 1.00 91.12 102 GLY A CA 1
ATOM 814 C C . GLY A 1 102 ? -3.428 -1.055 7.867 1.00 91.12 102 GLY A C 1
ATOM 815 O O . GLY A 1 102 ? -3.047 -1.398 8.983 1.00 91.12 102 GLY A O 1
ATOM 816 N N . LEU A 1 103 ? -3.861 -1.931 6.964 1.00 90.69 103 LEU A N 1
ATOM 817 C CA . LEU A 1 103 ? -3.865 -3.385 7.134 1.00 90.69 103 LEU A CA 1
ATOM 818 C C . LEU A 1 103 ? -2.982 -4.007 6.055 1.00 90.69 103 LEU A C 1
ATOM 820 O O . LEU A 1 103 ? -3.229 -3.785 4.871 1.00 90.69 103 LEU A O 1
ATOM 824 N N . ASN A 1 104 ? -1.978 -4.790 6.430 1.00 87.75 104 ASN A N 1
ATOM 825 C CA . ASN A 1 104 ? -1.139 -5.519 5.477 1.00 87.75 104 ASN A CA 1
ATOM 826 C C . ASN A 1 104 ? -0.806 -6.923 6.012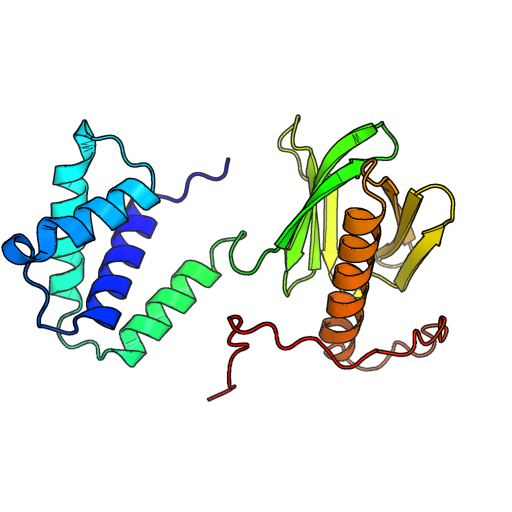 1.00 87.75 104 ASN A C 1
ATOM 828 O O . ASN A 1 104 ? -1.368 -7.373 7.009 1.00 87.75 104 ASN A O 1
ATOM 832 N N . HIS A 1 105 ? 0.093 -7.638 5.339 1.00 83.19 105 HIS A N 1
ATOM 833 C CA . HIS A 1 105 ? 0.481 -8.992 5.738 1.00 83.19 105 HIS A CA 1
ATOM 834 C C . HIS A 1 105 ? 1.258 -9.049 7.069 1.00 83.19 105 HIS A C 1
ATOM 836 O O . HIS A 1 105 ? 1.270 -10.097 7.709 1.00 83.19 105 HIS A O 1
ATOM 842 N N . THR A 1 106 ? 1.880 -7.949 7.514 1.00 82.31 106 THR A N 1
ATOM 843 C CA . THR A 1 106 ? 2.649 -7.920 8.770 1.00 82.31 106 THR A CA 1
ATOM 844 C C . THR A 1 106 ? 1.775 -7.612 9.982 1.00 82.31 106 THR A C 1
ATOM 846 O O . THR A 1 106 ? 1.995 -8.167 11.060 1.00 82.31 106 THR A O 1
ATOM 849 N N . GLY A 1 107 ? 0.750 -6.774 9.822 1.00 89.56 107 GLY A N 1
ATOM 850 C CA . GLY A 1 107 ? -0.080 -6.368 10.946 1.00 89.56 107 GLY A CA 1
ATOM 851 C C . GLY A 1 107 ? -1.059 -5.244 10.649 1.00 89.56 107 GLY A C 1
ATOM 852 O O . GLY A 1 107 ? -1.450 -4.978 9.507 1.00 89.56 107 GLY A O 1
ATOM 853 N N . ILE A 1 108 ? -1.441 -4.584 11.737 1.00 90.19 108 ILE A N 1
ATOM 854 C CA . ILE A 1 108 ? -2.224 -3.358 11.755 1.00 90.19 108 ILE A CA 1
ATOM 855 C C . ILE A 1 108 ? -1.301 -2.187 12.059 1.00 90.19 108 ILE A C 1
ATOM 857 O O . ILE A 1 108 ? -0.505 -2.224 12.997 1.00 90.19 108 ILE A O 1
ATOM 861 N N . HIS A 1 109 ? -1.499 -1.113 11.309 1.00 89.69 109 HIS A N 1
ATOM 862 C CA . HIS A 1 109 ? -0.768 0.136 11.410 1.00 89.69 109 HIS A CA 1
ATOM 863 C C . HIS A 1 109 ? -1.776 1.260 11.588 1.00 89.69 109 HIS A C 1
ATOM 865 O O . HIS A 1 109 ? -2.684 1.418 10.780 1.00 89.69 109 HIS A O 1
ATOM 871 N N . CYS A 1 110 ? -1.660 2.053 12.643 1.00 88.00 110 CYS A N 1
ATOM 872 C CA . CYS A 1 110 ? -2.551 3.179 12.876 1.00 88.00 110 CYS A CA 1
ATOM 873 C C . CYS A 1 110 ? -1.767 4.481 12.887 1.00 88.00 110 CYS A C 1
ATOM 875 O O . CYS A 1 110 ? -0.806 4.636 13.641 1.00 88.00 110 CYS A O 1
ATOM 877 N N . ARG A 1 111 ? -2.243 5.465 12.125 1.00 85.56 111 ARG A N 1
ATOM 878 C CA . ARG A 1 111 ? -1.629 6.789 12.022 1.00 85.56 111 ARG A CA 1
ATOM 879 C C . ARG A 1 111 ? -2.657 7.899 12.195 1.00 85.56 111 ARG A C 1
ATOM 881 O O . ARG A 1 111 ? -3.764 7.807 11.675 1.00 85.56 111 ARG A O 1
ATOM 888 N N . SER A 1 112 ? -2.287 8.980 12.873 1.00 82.88 112 SER A N 1
ATOM 889 C CA . SER A 1 112 ? -3.055 10.228 12.818 1.00 82.88 112 SER A CA 1
ATOM 890 C C . SER A 1 112 ? -2.892 10.880 11.445 1.00 82.88 112 SER A C 1
ATOM 892 O O . SER A 1 112 ? -1.765 11.163 11.040 1.00 82.88 112 SER A O 1
ATOM 894 N N . LEU A 1 113 ? -3.994 11.156 10.741 1.00 80.00 113 LEU A N 1
ATOM 895 C CA . LEU A 1 113 ? -3.923 11.905 9.479 1.00 80.00 113 LEU A CA 1
ATOM 896 C C . LEU A 1 113 ? -3.572 13.378 9.713 1.00 80.00 113 LEU A C 1
ATOM 898 O O . LEU A 1 113 ? -2.853 13.965 8.913 1.00 80.00 113 LEU A O 1
ATOM 902 N N . LEU A 1 114 ? -4.030 13.950 10.831 1.00 81.44 114 LEU A N 1
ATOM 903 C CA . LEU A 1 114 ? -3.783 15.351 11.175 1.00 81.44 114 LEU A CA 1
ATOM 904 C C . LEU A 1 114 ? -2.326 15.589 11.599 1.00 81.44 114 LEU A C 1
ATOM 906 O O . LEU A 1 114 ? -1.696 16.540 11.154 1.00 81.44 114 LEU A O 1
ATOM 910 N N . ARG A 1 115 ? -1.795 14.723 12.472 1.00 76.56 115 ARG A N 1
ATOM 911 C CA . ARG A 1 115 ? -0.455 14.902 13.066 1.00 76.56 115 ARG A CA 1
ATOM 912 C C . ARG A 1 115 ? 0.643 14.180 12.300 1.00 76.56 115 ARG A C 1
ATOM 914 O O . ARG A 1 115 ? 1.813 14.368 12.592 1.00 76.56 115 ARG A O 1
ATOM 921 N N . ASN A 1 116 ? 0.278 13.338 11.333 1.00 73.25 116 ASN A N 1
ATOM 922 C CA . ASN A 1 116 ? 1.211 12.513 10.571 1.00 73.25 116 ASN A CA 1
ATOM 923 C C . ASN A 1 116 ? 2.042 11.544 11.454 1.00 73.25 116 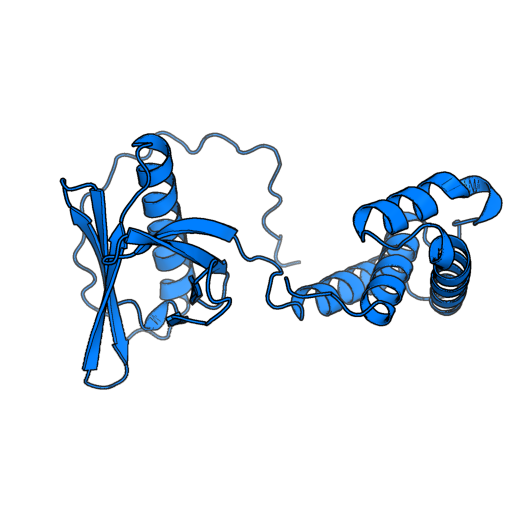ASN A C 1
ATOM 925 O O . ASN A 1 116 ? 3.023 10.974 10.978 1.00 73.25 116 ASN A O 1
ATOM 929 N N . GLU A 1 117 ? 1.609 11.296 12.695 1.00 76.38 117 GLU A N 1
ATOM 930 C CA . GLU A 1 117 ? 2.271 10.473 13.718 1.00 76.38 117 GLU A CA 1
ATOM 931 C C . GLU A 1 117 ? 1.697 9.051 13.782 1.00 76.38 117 GLU A C 1
ATOM 933 O O . GLU A 1 117 ? 0.481 8.851 13.650 1.00 76.38 117 GLU A O 1
ATOM 938 N N . PHE A 1 118 ? 2.564 8.065 14.031 1.00 71.12 118 PHE A N 1
ATOM 939 C CA . PHE A 1 118 ? 2.153 6.695 14.335 1.00 71.12 118 PHE A CA 1
ATOM 940 C C . PHE A 1 118 ? 1.496 6.637 15.710 1.00 71.12 118 PHE A C 1
ATOM 942 O O . PHE A 1 118 ? 2.065 7.071 16.706 1.00 71.12 118 PHE A O 1
ATOM 949 N N . LYS A 1 119 ? 0.284 6.090 15.754 1.00 73.25 119 LYS A N 1
ATOM 950 C CA . LYS A 1 119 ? -0.440 5.845 17.002 1.00 73.25 119 LYS A CA 1
ATOM 951 C C . LYS A 1 119 ? -0.239 4.428 17.516 1.00 73.25 119 LYS A C 1
ATOM 953 O O . LYS A 1 119 ? -0.303 4.221 18.722 1.00 73.25 119 LYS A O 1
ATOM 958 N N . LEU A 1 120 ? -0.065 3.462 16.615 1.00 81.94 120 LEU A N 1
ATOM 959 C CA . LEU A 1 120 ? 0.050 2.053 16.969 1.00 81.94 120 LEU A CA 1
ATOM 960 C C . LEU A 1 120 ? 0.584 1.239 15.793 1.00 81.94 120 LEU A C 1
ATOM 962 O O . LEU A 1 120 ? 0.168 1.457 14.658 1.00 81.94 120 LEU A O 1
ATOM 966 N N . GLU A 1 121 ? 1.408 0.248 16.098 1.00 86.75 121 GLU A N 1
ATOM 967 C CA . GLU A 1 121 ? 1.747 -0.849 15.200 1.00 86.75 121 GLU A CA 1
ATOM 968 C C . GLU A 1 121 ? 1.594 -2.154 15.984 1.00 86.75 121 GLU A C 1
ATOM 970 O O . GLU A 1 121 ? 2.048 -2.256 17.126 1.00 86.75 121 GLU A O 1
ATOM 975 N N . ALA A 1 122 ? 0.882 -3.122 15.413 1.00 86.81 122 ALA A N 1
ATOM 976 C CA . ALA A 1 122 ? 0.641 -4.405 16.057 1.00 86.81 122 ALA A CA 1
ATOM 977 C C . ALA A 1 122 ? 0.633 -5.535 15.031 1.00 86.81 122 ALA A C 1
ATOM 979 O O . ALA A 1 122 ? -0.182 -5.549 14.107 1.00 86.81 122 ALA A O 1
ATOM 980 N N . CYS A 1 123 ? 1.507 -6.519 15.234 1.00 88.06 123 CYS A N 1
ATOM 981 C CA . CYS A 1 123 ? 1.497 -7.752 14.461 1.00 88.06 123 CYS A CA 1
ATOM 982 C C . CYS A 1 123 ? 0.197 -8.533 14.693 1.00 88.06 123 CYS A C 1
ATOM 984 O O . CYS A 1 123 ? -0.338 -8.545 15.804 1.00 88.06 123 CY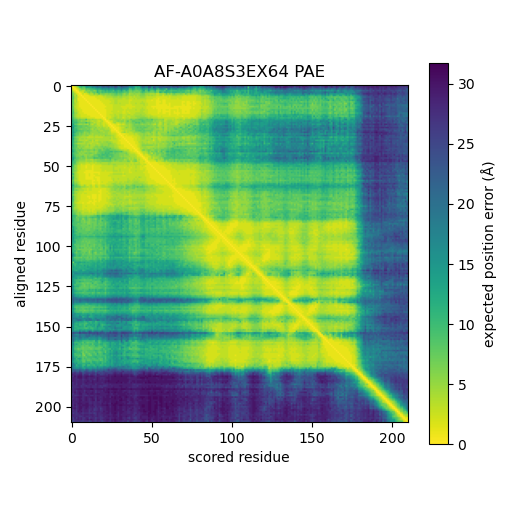S A O 1
ATOM 986 N N . TRP A 1 124 ? -0.268 -9.265 13.677 1.00 86.81 124 TRP A N 1
ATOM 987 C CA . TRP A 1 124 ? -1.506 -10.055 13.771 1.00 86.81 124 TRP A CA 1
ATOM 988 C C . TRP A 1 124 ? -1.512 -11.060 14.932 1.00 86.81 124 TRP A C 1
ATOM 990 O O . TRP A 1 124 ? -2.549 -11.265 15.556 1.00 86.81 124 TRP A O 1
ATOM 1000 N N . HIS A 1 125 ? -0.356 -11.633 15.278 1.00 84.56 125 HIS A N 1
ATOM 1001 C CA . HIS A 1 125 ? -0.217 -12.580 16.392 1.00 84.56 125 HIS A CA 1
ATOM 1002 C C . HIS A 1 125 ? -0.361 -11.944 17.782 1.00 84.56 125 HIS A C 1
ATOM 1004 O O . HIS A 1 125 ? -0.677 -12.641 18.742 1.00 84.56 125 HIS A O 1
ATOM 1010 N N . ASN A 1 126 ? -0.168 -10.628 17.895 1.00 84.50 126 ASN A N 1
ATOM 1011 C CA . ASN A 1 126 ? -0.364 -9.905 19.149 1.00 84.50 126 ASN A CA 1
ATOM 1012 C C . ASN A 1 126 ? -1.830 -9.504 19.350 1.00 84.50 126 ASN A C 1
ATOM 1014 O O . ASN A 1 126 ? -2.213 -9.137 20.457 1.00 84.50 126 ASN A O 1
ATOM 1018 N N . ILE A 1 127 ? -2.674 -9.572 18.318 1.00 87.00 127 ILE A N 1
ATOM 1019 C CA . ILE A 1 127 ? -4.091 -9.212 18.422 1.00 87.00 127 ILE A CA 1
ATOM 1020 C C . ILE A 1 127 ? -4.872 -10.426 18.925 1.00 87.00 127 ILE A C 1
ATOM 1022 O O . ILE A 1 127 ? -5.077 -11.399 18.207 1.00 87.00 127 ILE A O 1
ATOM 1026 N N . THR A 1 128 ? -5.339 -10.362 20.169 1.00 84.88 128 THR A N 1
ATOM 1027 C CA . THR A 1 128 ? -6.015 -11.487 20.834 1.00 84.88 128 THR A CA 1
ATOM 1028 C C . THR A 1 128 ? -7.526 -11.477 20.638 1.00 84.88 128 THR A C 1
ATOM 1030 O O . THR A 1 128 ? -8.176 -12.515 20.728 1.00 84.88 128 THR A O 1
ATOM 1033 N N . SER A 1 129 ? -8.117 -10.308 20.380 1.00 84.75 129 SER A N 1
ATOM 1034 C CA . SER A 1 129 ? -9.556 -10.182 20.138 1.00 84.75 129 SER A CA 1
ATOM 1035 C C . SER A 1 129 ? -9.892 -8.920 19.354 1.00 84.75 129 SER A C 1
ATOM 1037 O O . SER A 1 129 ? -9.239 -7.887 19.501 1.00 84.75 129 SER A O 1
ATOM 1039 N N . ILE A 1 130 ? -10.949 -9.016 18.547 1.00 88.06 130 ILE A N 1
ATOM 1040 C CA . ILE A 1 130 ? -11.578 -7.905 17.832 1.00 88.06 130 ILE A CA 1
ATOM 1041 C C . ILE A 1 130 ? -13.076 -8.018 18.100 1.00 88.06 130 ILE A C 1
ATOM 1043 O O . ILE A 1 130 ? -13.706 -8.999 17.706 1.00 88.06 130 ILE A O 1
ATOM 1047 N N . VAL A 1 131 ? -13.639 -7.038 18.802 1.00 84.38 131 VAL A N 1
ATOM 1048 C CA . VAL A 1 131 ? -15.050 -7.035 19.202 1.00 84.38 131 VAL A CA 1
ATOM 1049 C C . VAL A 1 131 ? -15.697 -5.755 18.707 1.00 84.38 131 VAL A C 1
ATOM 1051 O O . VAL A 1 131 ? -15.208 -4.668 18.995 1.00 84.38 131 VAL A O 1
ATOM 1054 N N . SER A 1 132 ? -16.815 -5.870 17.992 1.00 85.19 132 SER A N 1
ATOM 1055 C CA . SER A 1 132 ? -17.663 -4.723 17.659 1.00 85.19 132 SER A CA 1
ATOM 1056 C C . SER A 1 132 ? -18.854 -4.678 18.606 1.00 85.19 132 SER A C 1
ATOM 1058 O O . SER A 1 132 ? -19.531 -5.688 18.789 1.00 85.19 132 SER A O 1
ATOM 1060 N N . ASN A 1 133 ? -19.165 -3.510 19.160 1.00 80.25 133 ASN A N 1
ATOM 1061 C CA . ASN A 1 133 ? -20.399 -3.313 19.921 1.00 80.25 133 ASN A CA 1
ATOM 1062 C C . ASN A 1 133 ? -21.483 -2.619 19.070 1.00 80.25 133 ASN A C 1
ATOM 1064 O O . ASN A 1 133 ? -21.241 -2.171 17.945 1.00 80.25 133 ASN A O 1
ATOM 1068 N N . LYS A 1 134 ? -22.704 -2.522 19.617 1.00 69.19 134 LYS A N 1
ATOM 1069 C CA . LYS A 1 134 ? -23.838 -1.835 18.969 1.00 69.19 134 LYS A CA 1
ATOM 1070 C C . LYS A 1 134 ? -23.641 -0.313 18.853 1.00 69.19 134 LYS A C 1
ATOM 1072 O O . LYS A 1 134 ? -24.345 0.321 18.075 1.00 69.19 134 LYS A O 1
ATOM 1077 N N . GLN A 1 135 ? -22.683 0.266 19.580 1.00 70.56 135 GLN A N 1
ATOM 1078 C CA . GLN A 1 135 ? -22.388 1.705 19.619 1.00 70.56 135 GLN A CA 1
ATOM 1079 C C . GLN A 1 135 ? -21.376 2.138 18.557 1.00 70.56 135 GLN A C 1
ATOM 1081 O O . GLN A 1 135 ? -20.694 3.145 18.713 1.00 70.56 135 GLN A O 1
ATOM 1086 N N . ARG A 1 136 ? -21.285 1.392 17.454 1.00 77.50 136 ARG A N 1
ATOM 1087 C CA . ARG A 1 136 ? -20.405 1.733 16.340 1.00 77.50 136 ARG A CA 1
ATOM 1088 C C . ARG A 1 136 ? -18.914 1.834 16.733 1.00 77.50 136 ARG A C 1
ATOM 1090 O O . ARG A 1 136 ? -18.177 2.672 16.216 1.00 77.50 136 ARG A O 1
ATOM 1097 N N . GLN A 1 137 ? -18.479 0.950 17.622 1.00 85.00 137 GLN A N 1
ATOM 1098 C CA . GLN A 1 137 ? -17.105 0.881 18.105 1.00 85.00 137 GLN A CA 1
ATOM 1099 C C . GLN A 1 137 ? -16.545 -0.521 17.861 1.00 85.00 137 GLN A C 1
ATOM 1101 O O . GLN A 1 137 ? -17.221 -1.508 18.163 1.00 85.00 137 GLN A O 1
ATOM 1106 N N . ILE A 1 138 ? -15.312 -0.606 17.355 1.00 85.50 138 ILE A N 1
ATOM 1107 C CA . ILE A 1 138 ? -14.481 -1.812 17.443 1.00 85.50 138 ILE A CA 1
ATOM 1108 C C . ILE A 1 138 ? -13.467 -1.596 18.551 1.00 85.50 138 ILE A C 1
ATOM 1110 O O . ILE A 1 138 ? -12.749 -0.597 18.573 1.00 85.50 138 ILE A O 1
ATOM 1114 N N . THR A 1 139 ? -13.365 -2.583 19.424 1.00 86.75 139 THR A N 1
ATOM 1115 C CA . THR A 1 139 ? -12.276 -2.700 20.379 1.00 86.75 139 THR A CA 1
ATOM 1116 C C . THR A 1 139 ? -11.380 -3.850 19.949 1.00 86.75 139 THR A C 1
ATOM 1118 O O . THR A 1 139 ? -11.847 -4.977 19.775 1.00 86.75 139 THR A O 1
ATOM 1121 N N . MET A 1 140 ? -10.095 -3.562 19.779 1.00 89.31 140 MET A N 1
ATOM 1122 C CA . MET A 1 140 ? -9.052 -4.554 19.549 1.00 89.31 140 MET A CA 1
ATOM 1123 C C . MET A 1 140 ? -8.203 -4.674 20.807 1.00 89.31 140 MET A C 1
ATOM 1125 O O . MET A 1 140 ? -7.768 -3.663 21.360 1.00 89.31 140 MET A O 1
ATOM 1129 N N . THR A 1 141 ? -7.964 -5.898 21.262 1.00 86.56 141 THR A N 1
ATOM 1130 C CA . THR A 1 141 ? -7.047 -6.163 22.377 1.00 86.56 141 THR A CA 1
ATOM 1131 C C . THR A 1 141 ? -5.730 -6.667 21.816 1.00 86.56 141 THR A C 1
ATOM 1133 O O . THR A 1 141 ? -5.710 -7.649 21.076 1.00 86.56 141 THR A O 1
ATOM 1136 N N . ILE A 1 142 ? -4.643 -5.986 22.168 1.00 88.06 142 ILE A N 1
ATOM 1137 C CA . ILE A 1 142 ? -3.286 -6.270 21.707 1.00 88.06 142 ILE A CA 1
ATOM 1138 C C . ILE A 1 142 ? -2.449 -6.674 22.917 1.00 88.06 142 ILE A C 1
ATOM 1140 O O . ILE A 1 142 ? -2.368 -5.926 23.889 1.00 88.06 142 ILE A O 1
ATOM 1144 N N . LYS A 1 143 ? -1.831 -7.848 22.863 1.00 85.25 143 LYS A N 1
ATOM 1145 C CA . LYS A 1 143 ? -0.931 -8.368 23.887 1.00 85.25 143 LYS A CA 1
ATOM 1146 C C . LYS A 1 143 ? 0.507 -7.985 23.545 1.00 85.25 143 LYS A C 1
ATOM 1148 O O . LYS A 1 143 ? 1.031 -8.418 22.527 1.00 85.25 143 LYS A O 1
ATOM 1153 N N . ASN A 1 144 ? 1.147 -7.221 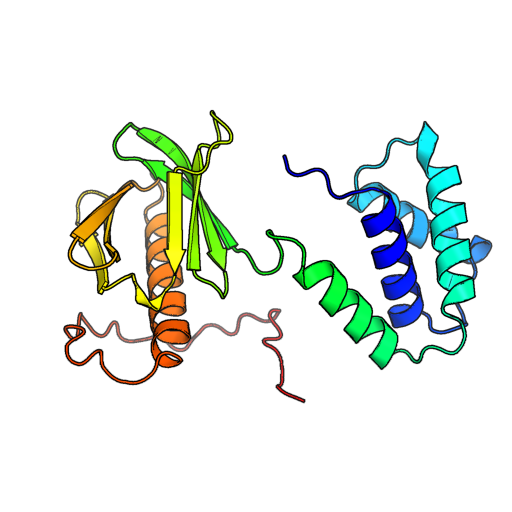24.424 1.00 83.25 144 ASN A N 1
ATOM 1154 C CA . ASN A 1 144 ? 2.561 -6.861 24.350 1.00 83.25 144 ASN A CA 1
ATOM 1155 C C . ASN A 1 144 ? 3.253 -7.353 25.629 1.00 83.25 144 ASN A C 1
ATOM 1157 O O . ASN A 1 144 ? 3.195 -6.710 26.680 1.00 83.25 144 ASN A O 1
ATOM 1161 N N . GLY A 1 145 ? 3.859 -8.542 25.562 1.00 84.06 145 GLY A N 1
ATOM 1162 C CA . GLY A 1 145 ? 4.395 -9.227 26.741 1.00 84.06 145 GLY A CA 1
ATOM 1163 C C . GLY A 1 145 ? 3.290 -9.572 27.747 1.00 84.06 145 GLY A C 1
ATOM 1164 O O . GLY A 1 145 ? 2.340 -10.281 27.412 1.00 84.06 145 GLY A O 1
ATOM 1165 N N . ASN A 1 146 ? 3.407 -9.048 28.971 1.00 83.75 146 ASN A N 1
ATOM 1166 C CA . ASN A 1 146 ? 2.424 -9.242 30.047 1.00 83.75 146 ASN A CA 1
ATOM 1167 C C . ASN A 1 146 ? 1.323 -8.167 30.074 1.00 83.75 146 ASN A C 1
ATOM 1169 O O . ASN A 1 146 ? 0.434 -8.225 30.921 1.00 83.75 146 ASN A O 1
ATOM 1173 N N . MET A 1 147 ? 1.377 -7.176 29.179 1.00 80.69 147 MET A N 1
ATOM 1174 C CA . MET A 1 147 ? 0.404 -6.088 29.127 1.00 80.69 147 MET A CA 1
ATOM 1175 C C . MET A 1 147 ? -0.591 -6.292 27.988 1.00 80.69 147 MET A C 1
ATOM 1177 O O . MET A 1 147 ? -0.210 -6.626 26.867 1.00 80.69 147 MET A O 1
ATOM 1181 N N . ASN A 1 148 ? -1.865 -6.021 28.269 1.00 81.62 148 ASN A N 1
ATOM 1182 C CA . ASN A 1 148 ? -2.903 -5.906 27.252 1.00 81.62 148 ASN A CA 1
ATOM 1183 C C . ASN A 1 148 ? -3.207 -4.425 27.010 1.00 81.62 148 ASN A C 1
ATOM 1185 O O . ASN A 1 148 ? -3.593 -3.702 27.927 1.00 81.62 148 ASN A O 1
ATOM 1189 N N . THR A 1 149 ? -3.048 -3.979 25.770 1.00 86.38 149 THR A N 1
ATOM 1190 C CA . THR A 1 149 ? -3.437 -2.648 25.309 1.00 86.38 149 THR A CA 1
ATOM 1191 C C . THR A 1 149 ? -4.753 -2.756 24.548 1.00 86.38 149 THR A C 1
ATOM 1193 O O . THR A 1 149 ? -4.877 -3.552 23.618 1.00 86.38 149 THR A O 1
ATOM 1196 N N . HIS A 1 150 ? -5.741 -1.945 24.921 1.00 85.62 150 HIS A N 1
ATOM 1197 C CA . HIS A 1 150 ? -7.009 -1.871 24.202 1.00 85.62 150 HIS A CA 1
ATOM 1198 C C . HIS A 1 150 ? -6.989 -0.693 23.234 1.00 85.62 150 HIS A C 1
ATOM 1200 O O . HIS A 1 150 ? -6.901 0.462 23.645 1.00 85.62 150 HIS A O 1
ATOM 1206 N N . MET A 1 151 ? -7.103 -0.986 21.944 1.00 83.12 151 MET A N 1
ATOM 1207 C CA . MET A 1 151 ? -7.317 0.024 20.921 1.00 83.12 151 MET A CA 1
ATOM 1208 C C . MET A 1 151 ? -8.808 0.122 20.627 1.00 83.12 151 MET A C 1
ATOM 1210 O O . MET A 1 151 ? -9.436 -0.855 20.222 1.00 83.12 151 MET A O 1
ATOM 1214 N N . GLN A 1 152 ? -9.367 1.313 20.801 1.00 83.38 152 GLN A N 1
ATOM 1215 C CA . GLN A 1 152 ? -10.752 1.597 20.455 1.00 83.38 152 GLN A CA 1
ATOM 1216 C C . GLN A 1 152 ? -10.794 2.447 19.191 1.00 83.38 152 GLN A C 1
ATOM 1218 O O . GLN A 1 152 ? -10.272 3.566 19.157 1.00 83.38 152 GLN A O 1
ATOM 1223 N N . ILE A 1 153 ? -11.431 1.906 18.161 1.00 82.56 153 ILE A N 1
ATOM 1224 C CA . ILE A 1 153 ? -11.695 2.601 16.910 1.00 82.56 153 ILE A CA 1
ATOM 1225 C C . ILE A 1 153 ? -13.197 2.783 16.749 1.00 82.56 153 ILE A C 1
ATOM 1227 O O . ILE A 1 153 ? -14.003 1.891 17.016 1.00 82.56 153 ILE A O 1
ATOM 1231 N N . TYR A 1 154 ? -13.559 3.981 16.335 1.00 78.94 154 TYR A N 1
ATOM 1232 C CA . TYR A 1 154 ? -14.918 4.431 16.155 1.00 78.94 154 TYR A CA 1
ATOM 1233 C C . TYR A 1 154 ? -15.155 4.592 14.669 1.00 78.94 154 TYR A C 1
ATOM 1235 O O . TYR A 1 154 ? -14.311 5.036 13.888 1.00 78.94 154 TYR A O 1
ATOM 1243 N N . TYR A 1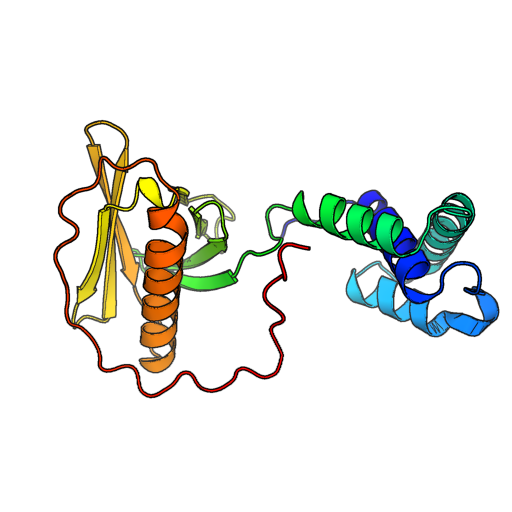 155 ? -16.321 4.141 14.275 1.00 73.25 155 TYR A N 1
ATOM 1244 C CA . TYR A 1 155 ? -16.709 4.091 12.893 1.00 73.25 155 TYR A CA 1
ATOM 1245 C C . TYR A 1 155 ? -17.130 5.449 12.327 1.00 73.25 155 TYR A C 1
ATOM 1247 O O . TYR A 1 155 ? -17.452 6.383 13.058 1.00 73.25 155 TYR A O 1
ATOM 1255 N N . THR A 1 156 ? -17.218 5.504 10.999 1.00 67.12 156 THR A N 1
ATOM 1256 C CA . THR A 1 156 ? -17.919 6.568 10.279 1.00 67.12 156 THR A CA 1
ATOM 1257 C C . THR A 1 156 ? -19.440 6.353 10.347 1.00 67.12 156 THR A C 1
ATOM 1259 O O . THR A 1 156 ? -19.931 5.295 10.768 1.00 67.12 156 THR A O 1
ATOM 1262 N N . ASP A 1 157 ? -20.222 7.339 9.899 1.00 70.38 157 ASP A N 1
ATOM 1263 C CA . ASP A 1 157 ? -21.692 7.261 9.902 1.00 70.38 157 ASP A CA 1
ATOM 1264 C C . ASP A 1 157 ? -22.270 6.163 8.986 1.00 70.38 157 ASP A C 1
ATOM 1266 O O . ASP A 1 157 ? -23.452 5.817 9.078 1.00 70.38 157 ASP A O 1
ATOM 1270 N N . SER A 1 158 ? -21.436 5.548 8.141 1.00 79.81 158 SER A N 1
ATOM 1271 C CA . SER A 1 158 ? -21.836 4.507 7.196 1.00 79.81 158 SER A CA 1
ATOM 1272 C C . SER A 1 158 ? -21.784 3.104 7.806 1.00 79.81 158 SER A C 1
ATOM 1274 O O . SER A 1 158 ? -20.740 2.459 7.884 1.00 79.81 158 SER A O 1
ATOM 1276 N N . THR A 1 159 ? -22.954 2.552 8.140 1.00 77.50 159 THR A N 1
ATOM 1277 C CA . THR A 1 159 ? -23.080 1.175 8.669 1.00 77.50 159 THR A CA 1
ATOM 1278 C C . THR A 1 159 ? -22.463 0.115 7.740 1.00 77.50 159 THR A C 1
ATOM 1280 O O . THR A 1 159 ? -21.911 -0.879 8.215 1.00 77.50 159 THR A O 1
ATOM 1283 N N . ASN A 1 160 ? -22.522 0.317 6.419 1.00 81.88 160 ASN A N 1
ATOM 1284 C CA . ASN A 1 160 ? -21.934 -0.607 5.445 1.00 81.88 160 ASN A CA 1
ATOM 1285 C C . ASN A 1 160 ? -20.404 -0.555 5.454 1.00 81.88 160 ASN A C 1
ATOM 1287 O O . ASN A 1 160 ? -19.769 -1.609 5.434 1.00 81.88 160 ASN A O 1
ATOM 1291 N N . TYR A 1 161 ? -19.827 0.646 5.548 1.00 81.44 161 TYR A N 1
ATOM 1292 C CA . TYR A 1 161 ? -18.381 0.824 5.679 1.00 81.44 161 TYR A CA 1
ATOM 1293 C C . TYR A 1 161 ? -17.855 0.127 6.939 1.00 81.44 161 TYR A C 1
ATOM 1295 O O . TYR A 1 161 ? -16.868 -0.596 6.904 1.00 81.44 161 TYR A O 1
ATOM 1303 N N . ASN A 1 162 ? -18.604 0.217 8.032 1.00 76.75 162 ASN A N 1
ATOM 1304 C CA . ASN A 1 162 ? -18.229 -0.375 9.316 1.00 76.75 162 ASN A CA 1
ATOM 1305 C C . ASN A 1 162 ? -18.203 -1.901 9.268 1.00 76.75 162 ASN A C 1
ATOM 1307 O O . ASN A 1 162 ? -17.257 -2.540 9.727 1.00 76.75 162 ASN A O 1
ATOM 1311 N N . ARG A 1 163 ? -19.229 -2.492 8.645 1.00 82.56 163 ARG A N 1
ATOM 1312 C CA . ARG A 1 163 ? -19.272 -3.936 8.384 1.00 82.56 163 ARG A CA 1
ATOM 1313 C C . ARG A 1 163 ? -18.129 -4.373 7.474 1.00 82.56 163 ARG A C 1
ATOM 1315 O O . ARG A 1 163 ? -17.595 -5.459 7.676 1.00 82.56 163 ARG A O 1
ATOM 1322 N N . TYR A 1 164 ? -17.766 -3.558 6.486 1.00 85.50 164 TYR A N 1
ATOM 1323 C CA . TYR A 1 164 ? -16.629 -3.822 5.610 1.00 85.50 164 TYR A CA 1
ATOM 1324 C C . TYR A 1 164 ? -15.304 -3.822 6.387 1.00 85.50 164 TYR A C 1
ATOM 1326 O O . TYR A 1 164 ? -14.577 -4.811 6.321 1.00 85.50 164 TYR A O 1
ATOM 1334 N N . CYS A 1 165 ? -15.044 -2.799 7.207 1.00 85.44 165 CYS A N 1
ATOM 1335 C CA . CYS A 1 165 ? -13.849 -2.723 8.052 1.00 85.44 165 CYS A CA 1
ATOM 1336 C C . CYS A 1 165 ? -13.737 -3.922 9.003 1.00 85.44 165 CYS A C 1
ATOM 1338 O O . CYS A 1 165 ? -12.695 -4.571 9.063 1.00 85.44 165 CYS A O 1
ATOM 1340 N N . LEU A 1 166 ? -14.826 -4.268 9.699 1.00 86.50 166 LEU A N 1
ATOM 1341 C CA . LEU A 1 166 ? -14.850 -5.412 10.611 1.00 86.50 166 LEU A CA 1
ATOM 1342 C C . LEU A 1 166 ? -14.577 -6.735 9.876 1.00 86.50 166 LEU A C 1
ATOM 1344 O O . LEU A 1 166 ? -13.816 -7.571 10.360 1.00 86.50 166 LEU A O 1
ATOM 1348 N N . ARG A 1 167 ? -15.160 -6.919 8.684 1.00 86.38 167 ARG A N 1
ATOM 1349 C CA . ARG A 1 167 ? -14.908 -8.103 7.850 1.00 86.38 167 ARG A CA 1
ATOM 1350 C C . ARG A 1 167 ? -13.449 -8.198 7.427 1.00 86.38 167 ARG A C 1
ATOM 1352 O O . ARG A 1 167 ? -12.883 -9.278 7.539 1.00 86.38 167 ARG A O 1
ATOM 1359 N N . LEU A 1 168 ? -12.845 -7.098 6.975 1.00 88.31 168 LEU A N 1
ATOM 1360 C CA . LEU A 1 168 ? -11.428 -7.080 6.610 1.00 88.31 168 LEU A CA 1
ATOM 1361 C C . LEU A 1 168 ? -10.543 -7.462 7.796 1.00 88.31 168 LEU A C 1
ATOM 1363 O O . LEU A 1 168 ? -9.710 -8.352 7.663 1.00 88.31 168 LEU A O 1
ATOM 1367 N N . LEU A 1 169 ? -10.775 -6.861 8.963 1.00 89.44 169 LEU A N 1
ATOM 1368 C CA . LEU A 1 169 ? -10.029 -7.169 10.182 1.00 89.44 169 LEU A CA 1
ATOM 1369 C C . LEU A 1 169 ? -10.107 -8.656 10.549 1.00 89.44 169 LEU A C 1
ATOM 1371 O O . LEU A 1 169 ? -9.082 -9.274 10.820 1.00 89.44 169 LEU A O 1
ATOM 1375 N N . HIS A 1 170 ? -11.299 -9.257 10.493 1.00 84.62 170 HIS A N 1
ATOM 1376 C CA . HIS A 1 170 ? -11.450 -10.691 10.748 1.00 84.62 170 HIS A CA 1
ATOM 1377 C C . HIS A 1 170 ? -10.805 -11.566 9.672 1.00 84.62 170 HIS A C 1
ATOM 1379 O O . HIS A 1 170 ? -10.241 -12.602 10.011 1.00 84.62 170 HIS A O 1
ATOM 1385 N N . VAL A 1 171 ? -10.880 -11.191 8.392 1.00 85.38 171 VAL A N 1
ATOM 1386 C CA . VAL A 1 171 ? -10.225 -11.941 7.307 1.00 85.38 171 VAL A CA 1
ATOM 1387 C C . VAL A 1 171 ? -8.714 -11.952 7.507 1.00 85.38 171 VAL A C 1
ATOM 1389 O O . VAL A 1 171 ? -8.116 -13.024 7.466 1.00 85.38 171 VAL A O 1
ATOM 1392 N N . PHE A 1 172 ? -8.109 -10.795 7.777 1.00 87.25 172 PHE A N 1
ATOM 1393 C CA . PHE A 1 172 ? -6.670 -10.695 8.001 1.00 87.25 172 PHE A CA 1
ATOM 1394 C C . PHE A 1 172 ? -6.240 -11.439 9.264 1.00 87.25 172 PHE A C 1
ATOM 1396 O O . PHE A 1 172 ? -5.318 -12.245 9.191 1.00 87.25 172 PHE A O 1
ATOM 1403 N N . LEU A 1 173 ? -6.946 -11.256 10.384 1.00 83.94 173 LEU A N 1
ATOM 1404 C CA . LEU A 1 173 ? -6.660 -11.986 11.619 1.00 83.94 173 LEU A CA 1
ATOM 1405 C C . LEU A 1 173 ? -6.753 -13.503 11.391 1.00 83.94 173 LEU A C 1
ATOM 1407 O O . LEU A 1 173 ? -5.828 -14.244 11.692 1.00 83.94 173 LEU A O 1
ATOM 1411 N N . ASN A 1 174 ? -7.829 -13.985 10.767 1.00 80.38 174 ASN A N 1
ATOM 1412 C CA . ASN A 1 174 ? -8.000 -15.415 10.510 1.00 80.38 174 ASN A CA 1
ATOM 1413 C C . ASN A 1 174 ? -6.998 -15.980 9.498 1.00 80.38 174 ASN A C 1
ATOM 1415 O O . ASN A 1 174 ? -6.719 -17.177 9.546 1.00 80.38 174 ASN A O 1
ATOM 1419 N N . HIS A 1 175 ? -6.520 -15.180 8.544 1.00 81.12 175 HIS A N 1
ATOM 1420 C CA . HIS A 1 175 ? -5.539 -15.628 7.562 1.00 81.12 175 HIS A CA 1
ATOM 1421 C C . HIS A 1 175 ? -4.136 -15.638 8.170 1.00 81.12 175 HIS A C 1
ATOM 1423 O O . HIS A 1 175 ? -3.490 -16.678 8.170 1.00 81.12 175 HIS A O 1
ATOM 1429 N N . PHE A 1 176 ? -3.692 -14.526 8.757 1.00 75.44 176 PHE A N 1
ATOM 1430 C CA . PHE A 1 176 ? -2.312 -14.349 9.206 1.00 75.44 176 PHE A CA 1
ATOM 1431 C C . PHE A 1 176 ? -2.033 -14.901 10.608 1.00 75.44 176 PHE A C 1
ATOM 1433 O O . PHE A 1 176 ? -0.916 -15.347 10.855 1.00 75.44 176 PHE A O 1
ATOM 1440 N N . SER A 1 177 ? -3.025 -14.996 11.502 1.00 67.75 177 SER A N 1
ATOM 1441 C CA . SER A 1 177 ? -2.819 -15.628 12.817 1.00 67.75 177 SER A CA 1
ATOM 1442 C C . SER A 1 177 ? -2.679 -17.154 12.742 1.00 67.75 177 SER A C 1
ATOM 1444 O O . SER A 1 177 ? -2.220 -17.763 13.701 1.00 67.75 177 SER A O 1
ATOM 1446 N N . LYS A 1 178 ? -3.025 -17.788 11.608 1.00 59.19 178 LYS A N 1
ATOM 1447 C CA . LYS A 1 178 ? -2.812 -19.232 11.371 1.00 59.19 178 LYS A CA 1
ATOM 1448 C C . LYS A 1 178 ? -1.366 -19.597 11.045 1.00 59.19 178 LYS A C 1
ATOM 1450 O O . LYS A 1 178 ? -0.996 -20.754 11.196 1.00 59.19 178 LYS A O 1
ATOM 1455 N N . TYR A 1 179 ? -0.563 -18.636 10.592 1.00 50.25 179 TYR A N 1
ATOM 1456 C CA . TYR A 1 179 ? 0.842 -18.847 10.223 1.00 50.25 179 TYR A CA 1
ATOM 1457 C C . TYR A 1 179 ? 1.801 -18.583 11.393 1.00 50.25 179 TYR A C 1
ATOM 1459 O O . TYR A 1 179 ? 2.995 -18.368 11.204 1.00 50.25 179 TYR A O 1
ATOM 1467 N N . VAL A 1 180 ? 1.264 -18.606 12.612 1.00 40.28 180 VAL A N 1
ATOM 1468 C CA . VAL A 1 180 ? 1.981 -18.431 13.873 1.00 40.28 180 VAL A CA 1
ATOM 1469 C C . VAL A 1 180 ? 2.118 -19.814 14.518 1.00 40.28 180 VAL A C 1
ATOM 1471 O O . VAL A 1 180 ? 1.122 -20.541 14.554 1.00 40.28 180 VAL A O 1
ATOM 1474 N N . PRO A 1 181 ? 3.305 -20.209 15.017 1.00 36.06 181 PRO A N 1
ATOM 1475 C CA . PRO A 1 181 ? 3.485 -21.484 15.705 1.00 36.06 181 PRO A CA 1
ATOM 1476 C C . PRO A 1 181 ? 2.455 -21.656 16.827 1.00 36.06 181 PRO A C 1
ATOM 1478 O O . PRO A 1 181 ? 2.182 -20.733 17.596 1.00 36.06 181 PRO A O 1
ATOM 1481 N N . SER A 1 182 ? 1.843 -22.835 16.865 1.00 34.06 182 SER A N 1
ATOM 1482 C CA . SER A 1 182 ? 0.684 -23.192 17.676 1.00 34.06 182 SER A CA 1
ATOM 1483 C C . SER A 1 182 ? 0.963 -23.155 19.183 1.00 34.06 182 SER A C 1
ATOM 1485 O O . SER A 1 182 ? 1.350 -24.165 19.759 1.00 34.06 182 SER A O 1
ATOM 1487 N N . GLU A 1 183 ? 0.690 -22.015 19.819 1.00 35.75 183 GLU A N 1
ATOM 1488 C CA . GLU A 1 183 ? 0.450 -21.911 21.273 1.00 35.75 183 GLU A CA 1
ATOM 1489 C C . GLU A 1 183 ? -0.811 -21.089 21.618 1.00 35.75 183 GLU A C 1
ATOM 1491 O O . GLU A 1 183 ? -1.075 -20.781 22.778 1.00 35.75 183 GLU A O 1
ATOM 1496 N N . ILE A 1 184 ? -1.636 -20.738 20.624 1.00 39.72 184 ILE A N 1
ATOM 1497 C CA . ILE A 1 184 ? -2.878 -19.977 20.833 1.00 39.72 184 ILE A CA 1
ATOM 1498 C C . ILE A 1 184 ? -4.078 -20.929 20.746 1.00 39.72 184 ILE A C 1
ATOM 1500 O O . ILE A 1 184 ? -4.850 -20.917 19.788 1.00 39.72 184 ILE A O 1
ATOM 1504 N N . GLU A 1 185 ? -4.236 -21.779 21.760 1.00 36.22 185 GLU A N 1
ATOM 1505 C CA . GLU A 1 185 ? -5.535 -22.382 22.064 1.00 36.22 185 GLU A CA 1
ATOM 1506 C C . GLU A 1 185 ? -6.406 -21.349 22.794 1.00 36.22 185 GLU A C 1
ATOM 1508 O O . GLU A 1 185 ? -5.954 -20.673 23.717 1.00 36.22 185 GLU A O 1
ATOM 1513 N N . ASN A 1 186 ? -7.680 -21.272 22.394 1.00 36.81 186 ASN A N 1
ATOM 1514 C CA . ASN A 1 186 ? -8.750 -20.413 22.929 1.00 36.81 186 ASN A CA 1
ATOM 1515 C C . ASN A 1 186 ? -8.927 -19.037 22.271 1.00 36.81 186 ASN A C 1
ATOM 1517 O O . ASN A 1 186 ? -9.075 -18.019 22.945 1.00 36.81 186 ASN A O 1
ATOM 1521 N N . ILE A 1 187 ? -9.071 -19.016 20.943 1.00 39.25 187 ILE A N 1
ATOM 1522 C CA . ILE A 1 187 ? -9.958 -18.017 20.332 1.00 39.25 187 ILE A CA 1
ATOM 1523 C C . ILE A 1 187 ? -11.399 -18.475 20.616 1.00 39.25 187 ILE A C 1
ATOM 1525 O O . ILE A 1 187 ? -11.777 -19.568 20.177 1.00 39.25 187 ILE A O 1
ATOM 1529 N N . PRO A 1 188 ? -12.224 -17.700 21.343 1.00 34.81 188 PRO A N 1
ATOM 1530 C CA . PRO A 1 188 ? -13.632 -18.030 21.498 1.00 34.81 188 PRO A CA 1
ATOM 1531 C C . PRO A 1 188 ? -14.277 -18.080 20.111 1.00 34.81 188 PRO A C 1
ATOM 1533 O O . PRO A 1 188 ? -14.153 -17.140 19.326 1.00 34.81 188 PRO A O 1
ATOM 1536 N N . LYS A 1 189 ? -14.959 -19.190 19.804 1.00 36.91 189 LYS A N 1
ATOM 1537 C CA . LYS A 1 189 ? -15.770 -19.336 18.589 1.00 36.91 189 LYS A CA 1
ATOM 1538 C C . LYS A 1 189 ? -16.909 -18.313 18.643 1.00 36.91 189 LYS A C 1
ATOM 1540 O O . LYS A 1 189 ? -17.974 -18.600 19.181 1.00 36.91 189 LYS A O 1
ATOM 1545 N N . SER A 1 190 ? -16.667 -17.103 18.149 1.00 36.22 190 SER A N 1
ATOM 1546 C CA . SER A 1 190 ? -17.714 -16.110 17.933 1.00 36.22 190 SER A CA 1
ATOM 1547 C C . SER A 1 190 ? -18.536 -16.483 16.699 1.00 36.22 190 SER A C 1
ATOM 1549 O O . SER A 1 190 ? -18.083 -17.225 15.827 1.00 36.22 190 SER A O 1
ATOM 1551 N N . GLU A 1 191 ? -19.783 -16.014 16.700 1.00 28.77 191 GLU A N 1
ATOM 1552 C CA . GLU A 1 191 ? -20.863 -16.344 15.771 1.00 28.77 191 GLU A CA 1
ATOM 1553 C C . GLU A 1 191 ? -20.396 -16.651 14.340 1.00 28.77 191 GLU A C 1
ATOM 1555 O O . GLU A 1 191 ? -19.870 -15.804 13.614 1.00 28.77 191 GLU A O 1
ATOM 1560 N N . THR A 1 192 ? -20.648 -17.886 13.905 1.00 30.59 192 THR A N 1
ATOM 1561 C CA . THR A 1 192 ? -20.557 -18.261 12.498 1.00 30.59 192 THR A CA 1
ATOM 1562 C C . THR A 1 192 ? -21.642 -17.518 11.731 1.00 30.59 192 THR A C 1
ATOM 1564 O O . THR A 1 192 ? -22.802 -17.931 11.711 1.00 30.59 192 THR A O 1
ATOM 1567 N N . PHE A 1 193 ? -21.277 -16.418 11.079 1.00 30.91 193 PHE A N 1
ATOM 1568 C CA . PHE A 1 193 ? -22.135 -15.815 10.070 1.00 30.91 193 PHE A CA 1
ATOM 1569 C C . PHE A 1 193 ? -22.252 -16.801 8.901 1.00 30.91 193 PHE A C 1
ATOM 1571 O O . PHE A 1 193 ? -21.217 -17.188 8.349 1.00 30.91 193 PHE A O 1
ATOM 1578 N N . PRO A 1 194 ? -23.463 -17.226 8.491 1.00 27.00 194 PRO A N 1
ATOM 1579 C CA . PRO A 1 194 ? -23.609 -18.059 7.309 1.00 27.00 194 PRO A CA 1
ATOM 1580 C C . PRO A 1 194 ? -23.055 -17.282 6.115 1.00 27.00 194 PRO A C 1
ATOM 1582 O O . PRO A 1 194 ? -23.620 -16.268 5.690 1.00 27.00 194 PRO A O 1
ATOM 1585 N N . MET A 1 195 ? -21.910 -17.729 5.594 1.00 27.06 195 MET A N 1
ATOM 1586 C CA . MET A 1 195 ? -21.349 -17.159 4.382 1.00 27.06 195 MET A CA 1
ATOM 1587 C C . MET A 1 195 ? -22.302 -17.494 3.237 1.00 27.06 195 MET A C 1
ATOM 1589 O O . MET A 1 195 ? -22.309 -18.612 2.723 1.00 27.06 195 MET A O 1
ATOM 1593 N N . LYS A 1 196 ? -23.103 -16.516 2.795 1.00 27.95 196 LYS A N 1
ATOM 1594 C CA . LYS A 1 196 ? -23.551 -16.532 1.400 1.00 27.95 196 LYS A CA 1
ATOM 1595 C C . LYS A 1 196 ? -22.281 -16.606 0.556 1.00 27.95 196 LYS A C 1
ATOM 1597 O O . LYS A 1 196 ? -21.331 -15.880 0.857 1.00 27.95 196 LYS A O 1
ATOM 1602 N N . LYS A 1 197 ? -22.264 -17.532 -0.414 1.00 27.23 197 LYS A N 1
ATOM 1603 C CA . LYS A 1 197 ? -21.134 -17.792 -1.318 1.00 27.23 197 LYS A CA 1
ATOM 1604 C C . LYS A 1 197 ? -20.399 -16.483 -1.627 1.00 27.23 197 LYS A C 1
ATOM 1606 O O . LYS A 1 197 ? -21.084 -15.509 -1.955 1.00 27.23 197 LYS A O 1
ATOM 1611 N N . PRO A 1 198 ? -19.062 -16.437 -1.502 1.00 32.62 198 PRO A N 1
ATOM 1612 C CA . PRO A 1 198 ? -18.316 -15.240 -1.852 1.00 32.62 198 PRO A CA 1
ATOM 1613 C C . PRO A 1 198 ? -18.726 -14.816 -3.262 1.00 32.62 198 PRO A C 1
ATOM 1615 O O . PRO A 1 198 ? -18.679 -15.622 -4.194 1.00 32.62 198 PRO A O 1
ATOM 1618 N N . CYS A 1 199 ? -19.190 -13.571 -3.402 1.00 25.62 199 CYS A N 1
ATOM 1619 C CA . CYS A 1 199 ? -19.263 -12.954 -4.715 1.00 25.62 199 CYS A CA 1
ATOM 1620 C C . CYS A 1 199 ? -17.856 -13.038 -5.300 1.00 25.62 199 CYS A C 1
ATOM 1622 O O . CYS A 1 199 ? -16.899 -12.596 -4.661 1.00 25.62 199 CYS A O 1
ATOM 1624 N N . LEU A 1 200 ? -17.749 -13.640 -6.484 1.00 23.44 200 LEU A N 1
ATOM 1625 C CA . LEU A 1 200 ? -16.564 -13.568 -7.323 1.00 23.44 200 LEU A CA 1
ATOM 1626 C C . LEU A 1 200 ? -16.206 -12.090 -7.480 1.00 23.44 200 LEU A C 1
ATOM 1628 O O . LEU A 1 200 ? -16.864 -11.354 -8.214 1.00 23.44 200 LEU A O 1
ATOM 1632 N N . VAL A 1 201 ? -15.180 -11.645 -6.759 1.00 25.66 201 VAL A N 1
ATOM 1633 C CA . VAL A 1 201 ? -14.481 -10.410 -7.093 1.00 25.66 201 VAL A CA 1
ATOM 1634 C C . VAL A 1 201 ? -13.664 -10.756 -8.329 1.00 25.66 201 VAL A C 1
ATOM 1636 O O . VAL A 1 201 ? -12.531 -11.223 -8.236 1.00 25.66 201 VAL A O 1
ATOM 1639 N N . HIS A 1 202 ? -14.280 -10.615 -9.502 1.00 24.02 202 HIS A N 1
ATOM 1640 C CA . HIS A 1 202 ? -13.539 -10.586 -10.753 1.00 24.02 202 HIS A CA 1
ATOM 1641 C C . HIS A 1 202 ? -12.586 -9.389 -10.677 1.00 24.02 202 HIS A C 1
ATOM 1643 O O . HIS A 1 202 ? -13.029 -8.246 -10.743 1.00 24.02 202 HIS A O 1
ATOM 1649 N N . GLY A 1 203 ? -11.294 -9.655 -10.459 1.00 26.48 203 GLY A N 1
ATOM 1650 C CA . GLY A 1 203 ? -10.248 -8.633 -10.540 1.00 26.48 203 GLY A CA 1
ATOM 1651 C C . GLY A 1 203 ? -9.109 -8.708 -9.521 1.00 26.48 203 GLY A C 1
ATOM 1652 O O . GLY A 1 203 ? -8.143 -7.976 -9.691 1.00 26.48 203 GLY A O 1
ATOM 1653 N N . ALA A 1 204 ? -9.153 -9.574 -8.505 1.00 28.58 204 ALA A N 1
ATOM 1654 C CA . ALA A 1 204 ? -8.009 -9.766 -7.607 1.00 28.58 204 ALA A CA 1
ATOM 1655 C C . ALA A 1 204 ? -7.402 -11.155 -7.815 1.00 28.58 204 ALA A C 1
ATOM 1657 O O . ALA A 1 204 ? -7.810 -12.132 -7.186 1.00 28.58 204 ALA A O 1
ATOM 1658 N N . SER A 1 205 ? -6.424 -11.242 -8.714 1.00 27.78 205 SER A N 1
ATOM 1659 C CA . SER A 1 205 ? -5.460 -12.338 -8.731 1.00 27.78 205 SER A CA 1
ATOM 1660 C C . SER A 1 205 ? -4.665 -12.308 -7.421 1.00 27.78 205 SER A C 1
ATOM 1662 O O . SER A 1 205 ? -3.682 -11.584 -7.281 1.00 27.78 205 SER A O 1
ATOM 1664 N N . VAL A 1 206 ? -5.150 -13.064 -6.439 1.00 29.34 206 VAL A N 1
ATOM 1665 C CA . VAL A 1 206 ? -4.363 -13.598 -5.320 1.00 29.34 206 VAL A CA 1
ATOM 1666 C C . VAL A 1 206 ? -3.236 -14.452 -5.930 1.00 29.34 206 VAL A C 1
ATOM 1668 O O . VAL A 1 206 ? -3.507 -15.152 -6.907 1.00 29.34 206 VAL A O 1
ATOM 1671 N N . PRO A 1 207 ? -1.987 -14.384 -5.434 1.00 30.86 207 PRO A N 1
ATOM 1672 C CA . PRO A 1 207 ? -0.853 -15.043 -6.077 1.00 30.86 207 PRO A CA 1
ATOM 1673 C C . PRO A 1 207 ? -1.021 -16.566 -6.096 1.00 30.86 207 PRO A C 1
ATOM 16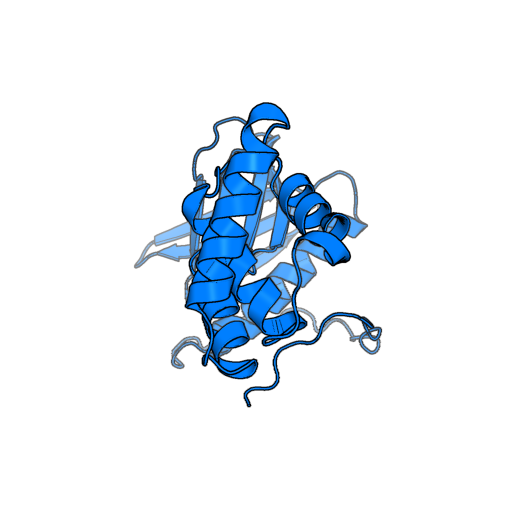75 O O . PRO A 1 207 ? -1.359 -17.172 -5.077 1.00 30.86 207 PRO A O 1
ATOM 1678 N N . ASP A 1 208 ? -0.739 -17.174 -7.249 1.00 27.45 208 ASP A N 1
ATOM 1679 C CA . ASP A 1 208 ? -0.321 -18.573 -7.304 1.00 27.45 208 ASP A CA 1
ATOM 1680 C C . ASP A 1 208 ? 1.104 -18.634 -6.735 1.00 27.45 208 ASP A C 1
ATOM 1682 O O . ASP A 1 208 ? 1.954 -17.814 -7.081 1.00 27.45 208 ASP A O 1
ATOM 1686 N N . LEU A 1 209 ? 1.368 -19.562 -5.817 1.00 27.27 209 LEU A N 1
ATOM 1687 C CA . LEU A 1 209 ? 2.710 -19.795 -5.273 1.00 27.27 209 LEU A CA 1
ATOM 1688 C C . LEU A 1 209 ? 3.498 -20.702 -6.237 1.00 27.27 209 LEU A C 1
ATOM 1690 O O . LEU A 1 209 ? 3.960 -21.782 -5.858 1.00 27.27 209 LEU A O 1
ATOM 1694 N N . ARG A 1 210 ? 3.626 -20.241 -7.490 1.00 29.30 210 ARG A N 1
ATOM 1695 C CA . ARG A 1 210 ? 4.537 -20.709 -8.546 1.00 29.30 210 ARG A CA 1
ATOM 1696 C C . ARG A 1 210 ? 5.008 -19.554 -9.418 1.00 29.30 210 ARG A C 1
ATOM 1698 O O . ARG A 1 210 ? 4.226 -18.610 -9.637 1.00 29.30 210 ARG A O 1
#

Sequence (210 aa):
MYTISGSLVETLSAYFLRACFDNKFNADQNHDVLQLIIAAVGISEEKSDIVKDRIFELYRDLNGIDIRSAQNQFVHQISQLYTYGMIHLEIKSALNETICLGLNHTGIHCRSLLRNEFKLEACWHNITSIVSNKQRQITMTIKNGNMNTHMQIYYTDSTNYNRYCLRLLHVFLNHFSKYVPSEIENIPKSETFPMKKPCLVHGASVPDLR